Protein AF-A0A7R9GQN7-F1 (afdb_monomer)

Sequence (204 aa):
MLNWMHYNQTVDIWSVGCIMAELLTGRTLFPGTDHIHQLNLIMELLGTPRDEFMQKISSESPLLNAKLCPDIDHLTRILVLCGTPTKETIDKITSEEARNYIQSLPPLRKKEFKEVFKGANPLAIDLLEKMLELDADRRITAEEALAHKYLAQYADPSDEPVSAAYDQSFEDMEMHVEKWKELVYTEVVNFAPQQLPQVTEALS

Organism: Timema cristinae (NCBI:txid61476)

Foldseek 3Di:
DAPQAPPDQLVVLLVVLQVLVCVLVVDGQQPAPDDVSSVVSLCQAAWQDDPVSLVSLVPPPPPPPDDDQPPPPPVVVVVVVPDDDDPVVVVVPHGDVVSVVSVPDDTHDHDQLCVVSPPDDPQSSVLSVLSSDPRSVSRDHPVVSLVGPVNVVPRDVVPDDDDDDDDPVVSRDDDDPVVVVVVVVVCVVPDDDDDDPPPPPPDD

InterPro domains:
  IPR000719 Protein kinase domain [PF00069] (5-151)
  IPR000719 Protein kinase domain [PS50011] (1-151)
  IPR008352 Mitogen-activated protein (MAP) kinase HOG-like [PR01773] (113-126)
  IPR008352 Mitogen-activated protein (MAP) kinase HOG-like [PR01773] (129-137)
  IPR008352 Mitogen-activated protein (MAP) kinase HOG-like [PR01773] (150-160)
  IPR011009 Protein kinase-like domain superfamily [SSF56112] (4-169)
  IPR050117 Mitogen-activated protein (MAP) kinase [PTHR24055] (1-61)

Structure (mmCIF, N/CA/C/O backbone):
data_AF-A0A7R9GQN7-F1
#
_entry.id   AF-A0A7R9GQN7-F1
#
loop_
_atom_site.group_PDB
_atom_site.id
_atom_site.type_symbol
_atom_site.label_atom_id
_atom_site.label_alt_id
_atom_site.label_comp_id
_atom_site.label_asym_id
_atom_site.label_entity_id
_atom_site.label_seq_id
_atom_site.pdbx_PDB_ins_code
_atom_site.Cartn_x
_atom_site.Cartn_y
_atom_site.Cartn_z
_atom_site.occupancy
_atom_site.B_iso_or_equiv
_atom_site.auth_seq_id
_atom_site.auth_comp_id
_atom_site.auth_asym_id
_atom_site.auth_atom_id
_atom_site.pdbx_PDB_model_num
ATOM 1 N N . MET A 1 1 ? 13.017 4.946 4.930 1.00 36.84 1 MET A N 1
ATOM 2 C CA . MET A 1 1 ? 11.938 4.064 4.440 1.00 36.84 1 MET A CA 1
ATOM 3 C C . MET A 1 1 ? 12.336 2.649 4.822 1.00 36.84 1 MET A C 1
ATOM 5 O O . MET A 1 1 ? 13.506 2.310 4.724 1.00 36.84 1 MET A O 1
ATOM 9 N N . LEU A 1 2 ? 11.429 1.942 5.475 1.00 40.53 2 LEU A N 1
ATOM 10 C CA . LEU A 1 2 ? 11.709 0.851 6.400 1.00 40.53 2 LEU A CA 1
ATOM 11 C C . LEU A 1 2 ? 11.924 -0.487 5.655 1.00 40.53 2 LEU A C 1
ATOM 13 O O . LEU A 1 2 ? 10.963 -1.122 5.247 1.00 40.53 2 LEU A O 1
ATOM 17 N N . ASN A 1 3 ? 13.186 -0.904 5.513 1.00 41.72 3 ASN A N 1
ATOM 18 C CA . ASN A 1 3 ? 13.674 -2.023 4.681 1.00 41.72 3 ASN A CA 1
ATOM 19 C C . ASN A 1 3 ? 13.426 -3.441 5.257 1.00 41.72 3 ASN A C 1
ATOM 21 O O . ASN A 1 3 ? 14.152 -4.373 4.940 1.00 41.72 3 ASN A O 1
ATOM 25 N N . TRP A 1 4 ? 12.455 -3.594 6.164 1.00 52.00 4 TRP A N 1
ATOM 26 C CA . TRP A 1 4 ? 12.181 -4.844 6.901 1.00 52.00 4 TRP A CA 1
ATOM 27 C C . TRP A 1 4 ? 10.869 -5.526 6.490 1.00 52.00 4 TRP A C 1
ATOM 29 O O . TRP A 1 4 ? 10.577 -6.633 6.932 1.00 52.00 4 TRP A O 1
ATOM 39 N N . MET A 1 5 ? 10.074 -4.868 5.648 1.00 47.09 5 MET A N 1
ATOM 40 C CA . MET A 1 5 ? 9.052 -5.529 4.847 1.00 47.09 5 MET A CA 1
ATOM 41 C C . MET A 1 5 ? 9.739 -5.942 3.554 1.00 47.09 5 MET A C 1
ATOM 43 O O . MET A 1 5 ? 10.320 -5.077 2.902 1.00 47.09 5 MET A O 1
ATOM 47 N N . HIS A 1 6 ? 9.691 -7.222 3.182 1.00 47.25 6 HIS A N 1
ATOM 48 C CA . HIS A 1 6 ? 10.106 -7.650 1.845 1.00 47.25 6 HIS A CA 1
ATOM 49 C C . HIS A 1 6 ? 9.554 -6.680 0.804 1.00 47.25 6 HIS A C 1
ATOM 51 O O . HIS A 1 6 ? 8.338 -6.490 0.723 1.00 47.25 6 HIS A O 1
ATOM 57 N N . TYR A 1 7 ? 10.449 -6.036 0.053 1.00 53.84 7 TYR A N 1
ATOM 58 C CA . TYR A 1 7 ? 10.091 -5.140 -1.040 1.00 53.84 7 TYR A CA 1
ATOM 59 C C . TYR A 1 7 ? 9.483 -5.978 -2.166 1.00 53.84 7 TYR A C 1
ATOM 61 O O . TYR A 1 7 ? 10.159 -6.444 -3.075 1.00 53.84 7 TYR A O 1
ATOM 69 N N . ASN A 1 8 ? 8.186 -6.229 -2.049 1.00 65.25 8 ASN A N 1
ATOM 70 C CA . ASN A 1 8 ? 7.353 -6.876 -3.046 1.00 65.25 8 ASN A CA 1
ATOM 71 C C . ASN A 1 8 ? 6.120 -5.993 -3.296 1.00 65.25 8 ASN A C 1
ATOM 73 O O . ASN A 1 8 ? 5.897 -5.004 -2.601 1.00 65.25 8 ASN A O 1
ATOM 77 N N . GLN A 1 9 ? 5.263 -6.393 -4.228 1.00 76.06 9 GLN A N 1
ATOM 78 C CA . GLN A 1 9 ? 3.999 -5.716 -4.556 1.00 76.06 9 GLN A CA 1
ATOM 79 C C . GLN A 1 9 ? 3.067 -5.412 -3.357 1.00 76.06 9 GLN A C 1
ATOM 81 O O . GLN A 1 9 ? 2.148 -4.604 -3.462 1.00 76.06 9 GLN A O 1
ATOM 86 N N . THR A 1 10 ? 3.276 -6.022 -2.182 1.00 80.31 10 THR A N 1
ATOM 87 C CA . THR A 1 10 ? 2.467 -5.728 -0.988 1.00 80.31 10 THR A CA 1
ATOM 88 C C . THR A 1 10 ? 2.784 -4.357 -0.381 1.00 80.31 10 THR A C 1
ATOM 90 O O . THR A 1 10 ? 1.944 -3.826 0.352 1.00 80.31 10 THR A O 1
ATOM 93 N N . VAL A 1 11 ? 3.956 -3.762 -0.654 1.00 81.19 11 VAL A N 1
ATOM 94 C CA . VAL A 1 11 ? 4.284 -2.395 -0.195 1.00 81.19 11 VAL A CA 1
ATOM 95 C C . VAL A 1 11 ? 3.402 -1.351 -0.885 1.00 81.19 11 VAL A C 1
ATOM 97 O O . VAL A 1 11 ? 3.015 -0.350 -0.273 1.00 81.19 11 VAL A O 1
ATOM 100 N N . ASP A 1 12 ? 3.000 -1.625 -2.126 1.00 88.62 12 A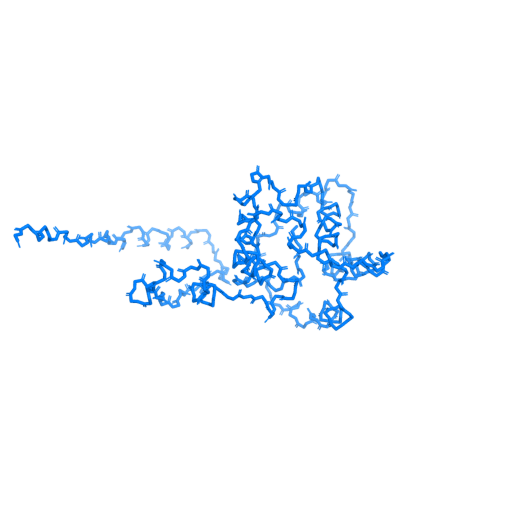SP A N 1
ATOM 101 C CA . ASP A 1 12 ? 2.076 -0.778 -2.874 1.00 88.62 12 ASP A CA 1
ATOM 102 C C . ASP A 1 12 ? 0.682 -0.832 -2.252 1.00 88.62 12 ASP A C 1
ATOM 104 O O . ASP A 1 12 ? 0.048 0.204 -2.069 1.00 88.62 12 ASP A O 1
ATOM 108 N N . ILE A 1 13 ? 0.235 -2.010 -1.799 1.00 91.12 13 ILE A N 1
ATOM 109 C CA . ILE A 1 13 ? -1.051 -2.151 -1.101 1.00 91.12 13 ILE A CA 1
ATOM 110 C C . ILE A 1 13 ? -1.081 -1.358 0.209 1.00 91.12 13 ILE A C 1
ATOM 112 O O . ILE A 1 13 ? -2.088 -0.721 0.521 1.00 91.12 13 ILE A O 1
ATOM 116 N N . TRP A 1 14 ? 0.021 -1.334 0.962 1.00 88.44 14 TRP A N 1
ATOM 117 C CA . TRP A 1 14 ? 0.121 -0.478 2.146 1.00 88.44 14 TRP A CA 1
ATOM 118 C C . TRP A 1 14 ? -0.037 1.007 1.783 1.00 88.44 14 TRP A C 1
ATOM 120 O O . TRP A 1 14 ? -0.746 1.760 2.460 1.00 88.44 14 TRP A O 1
ATOM 130 N N . SER A 1 15 ? 0.595 1.422 0.684 1.00 89.69 15 SER A N 1
ATOM 131 C CA . SER A 1 15 ? 0.511 2.788 0.162 1.00 89.69 15 SER A CA 1
ATOM 132 C C . SER A 1 15 ? -0.917 3.136 -0.276 1.00 89.69 15 SER A C 1
ATOM 134 O O . SER A 1 15 ? -1.431 4.191 0.099 1.00 89.69 15 SER A O 1
ATOM 136 N N . VAL A 1 16 ? -1.606 2.220 -0.967 1.00 95.12 16 VAL A N 1
ATOM 137 C CA . VAL A 1 16 ? -3.032 2.340 -1.318 1.00 95.12 16 VAL A CA 1
ATOM 138 C C . VAL A 1 16 ? -3.900 2.459 -0.065 1.00 95.12 16 VAL A C 1
ATOM 140 O O . VAL A 1 16 ? -4.787 3.309 -0.024 1.00 95.12 16 VAL A O 1
ATOM 143 N N . GLY A 1 17 ? -3.617 1.687 0.986 1.00 94.44 17 GLY A N 1
ATOM 144 C CA . GLY A 1 17 ? -4.295 1.811 2.278 1.00 94.44 17 GLY A CA 1
ATOM 145 C C . GLY A 1 17 ? -4.147 3.210 2.885 1.00 94.44 17 GLY A C 1
ATOM 146 O O . GLY A 1 17 ? -5.129 3.811 3.320 1.00 94.44 17 GLY A O 1
ATOM 147 N N . CYS A 1 18 ? -2.942 3.783 2.856 1.00 92.06 18 CYS A N 1
ATOM 148 C CA . CYS A 1 18 ? -2.707 5.147 3.339 1.00 92.06 18 CYS A CA 1
ATOM 149 C C . CYS A 1 18 ? -3.491 6.192 2.527 1.00 92.06 18 CYS A C 1
ATOM 151 O O . CYS A 1 18 ? -4.111 7.080 3.114 1.00 92.06 18 CYS A O 1
ATOM 153 N N . ILE A 1 19 ? -3.514 6.055 1.197 1.00 94.81 19 ILE A N 1
ATOM 154 C CA . ILE A 1 19 ? -4.285 6.928 0.300 1.00 94.81 19 ILE A CA 1
ATOM 155 C C . ILE A 1 19 ? -5.783 6.792 0.586 1.00 94.81 19 ILE A C 1
ATOM 157 O O . ILE A 1 19 ? -6.474 7.793 0.745 1.00 94.81 19 ILE A O 1
ATOM 161 N N . MET A 1 20 ? -6.296 5.568 0.712 1.00 94.81 20 MET A N 1
ATOM 162 C CA . MET A 1 20 ? -7.705 5.314 1.005 1.00 94.81 20 MET A CA 1
ATOM 163 C C . MET A 1 20 ? -8.123 5.922 2.351 1.00 94.81 20 MET A C 1
ATOM 165 O O . MET A 1 20 ? -9.189 6.529 2.446 1.00 94.81 20 MET A O 1
ATOM 169 N N . ALA A 1 21 ? -7.284 5.816 3.383 1.00 92.88 21 ALA A N 1
ATOM 170 C CA . ALA A 1 21 ? -7.530 6.464 4.669 1.00 92.88 21 ALA A CA 1
ATOM 171 C C . ALA A 1 21 ? -7.566 7.997 4.561 1.00 92.88 21 ALA A C 1
ATOM 173 O O . ALA A 1 21 ? -8.409 8.644 5.192 1.00 92.88 21 ALA A O 1
ATOM 174 N N . GLU A 1 22 ? -6.686 8.579 3.745 1.00 94.19 22 GLU A N 1
ATOM 175 C CA . GLU A 1 22 ? -6.686 10.015 3.469 1.00 94.19 22 GLU A CA 1
ATOM 176 C C . GLU A 1 22 ? -7.937 10.442 2.693 1.00 94.19 22 GLU A C 1
ATOM 178 O O . GLU A 1 22 ? -8.553 11.442 3.049 1.00 94.19 22 GLU A O 1
ATOM 183 N N . LEU A 1 23 ? -8.401 9.648 1.725 1.00 93.25 23 LEU A N 1
ATOM 184 C CA . LEU A 1 23 ? -9.661 9.899 1.017 1.00 93.25 23 LEU A CA 1
ATOM 185 C C . LEU A 1 23 ? -10.881 9.842 1.950 1.00 93.25 23 LEU A C 1
ATOM 187 O O . LEU A 1 23 ? -11.814 10.627 1.790 1.00 93.25 23 LEU A O 1
ATOM 191 N N . LEU A 1 24 ? -10.881 8.943 2.940 1.00 90.62 24 LEU A N 1
ATOM 192 C CA . LEU A 1 24 ? -11.976 8.812 3.908 1.00 90.62 24 LEU A CA 1
ATOM 193 C C . LEU A 1 24 ? -12.015 9.950 4.938 1.00 90.62 24 LEU A C 1
ATOM 195 O O . LEU A 1 24 ? -13.087 10.271 5.449 1.00 90.62 24 LEU A O 1
ATOM 199 N N . THR A 1 25 ? -10.867 10.541 5.275 1.00 90.19 25 THR A N 1
ATOM 200 C CA . THR A 1 25 ? -10.746 11.511 6.383 1.00 90.19 25 THR A CA 1
ATOM 201 C C . THR A 1 25 ? -10.385 12.930 5.942 1.00 90.19 25 THR A C 1
ATOM 203 O O . THR A 1 25 ? -10.503 13.869 6.733 1.00 90.19 25 THR A O 1
ATOM 206 N N . GLY A 1 26 ? -9.938 13.101 4.697 1.00 91.81 26 GLY A N 1
ATOM 207 C CA . GLY A 1 26 ? -9.381 14.341 4.157 1.00 91.81 26 GLY A CA 1
ATOM 208 C C . GLY A 1 26 ? -8.043 14.746 4.783 1.00 91.81 26 GLY A C 1
ATOM 209 O O . GLY A 1 26 ? -7.667 15.915 4.700 1.00 91.81 26 GLY A O 1
ATOM 210 N N . ARG A 1 27 ? -7.361 13.834 5.488 1.00 89.44 27 ARG A N 1
ATOM 211 C CA . ARG A 1 27 ? -6.105 14.100 6.201 1.00 89.44 27 ARG A CA 1
ATOM 212 C C . ARG A 1 27 ? -5.153 12.922 6.065 1.00 89.44 27 ARG A C 1
ATOM 214 O O . ARG A 1 27 ? -5.575 11.772 6.121 1.00 89.44 27 ARG A O 1
ATOM 221 N N . THR A 1 28 ? -3.862 13.216 5.974 1.00 91.31 28 THR A N 1
ATOM 222 C CA . THR A 1 28 ? -2.821 12.188 5.943 1.00 91.31 28 THR A CA 1
ATOM 223 C C . THR A 1 28 ? -2.881 11.306 7.188 1.00 91.31 28 THR A C 1
ATOM 225 O O . THR A 1 28 ? -2.912 11.810 8.312 1.00 91.31 28 THR A O 1
ATOM 228 N N . LEU A 1 29 ? -2.879 9.986 6.980 1.00 88.12 29 LEU A N 1
ATOM 229 C CA . LEU A 1 29 ? -3.031 8.999 8.052 1.00 88.12 29 LEU A CA 1
ATOM 230 C C . LEU A 1 29 ? -1.831 8.970 9.011 1.00 88.12 29 LEU A C 1
ATOM 232 O O . LEU A 1 29 ? -2.010 8.898 10.225 1.00 88.12 29 LEU A O 1
ATOM 236 N N . PHE A 1 30 ? -0.612 9.048 8.469 1.00 88.81 30 PHE A N 1
ATOM 237 C CA . PHE A 1 30 ? 0.635 8.994 9.237 1.00 88.81 30 PHE A CA 1
ATOM 238 C C . PHE A 1 30 ? 1.541 10.196 8.913 1.00 88.81 30 PHE A C 1
ATOM 240 O O . PHE A 1 30 ? 2.510 10.051 8.165 1.00 88.81 30 PHE A O 1
ATOM 247 N N . PRO A 1 31 ? 1.254 11.397 9.449 1.00 88.94 31 PRO A N 1
ATOM 248 C CA . PRO A 1 31 ? 2.046 12.603 9.201 1.00 88.94 31 PRO A CA 1
ATOM 249 C C . PRO A 1 31 ? 3.337 12.616 10.043 1.00 88.94 31 PRO A C 1
ATOM 251 O O . PRO A 1 31 ? 3.513 13.437 10.943 1.00 88.94 31 PRO A O 1
ATOM 254 N N . GLY A 1 32 ? 4.238 11.667 9.781 1.00 79.25 32 GLY A N 1
ATOM 255 C CA . GLY A 1 32 ? 5.520 11.561 10.475 1.00 79.25 32 GLY A CA 1
ATOM 256 C C . GLY A 1 32 ? 6.477 12.697 10.103 1.00 79.25 32 GLY A C 1
ATOM 257 O O . GLY A 1 32 ? 6.631 13.036 8.934 1.00 79.25 32 GLY A O 1
ATOM 258 N N . THR A 1 33 ? 7.150 13.266 11.102 1.00 74.94 33 THR A N 1
ATOM 259 C CA . THR A 1 33 ? 8.197 14.297 10.921 1.00 74.94 33 THR A CA 1
ATOM 260 C C . THR A 1 33 ? 9.573 13.699 10.638 1.00 74.94 33 THR A C 1
ATOM 262 O O . THR A 1 33 ? 10.440 14.362 10.078 1.00 74.94 33 THR A O 1
ATOM 265 N N . ASP A 1 34 ? 9.763 12.446 11.041 1.00 74.12 34 ASP A N 1
ATOM 266 C CA . ASP A 1 34 ? 10.962 11.634 10.878 1.00 74.12 34 ASP A CA 1
ATOM 267 C C . ASP A 1 34 ? 10.567 10.146 10.943 1.00 74.12 34 ASP A C 1
ATOM 269 O O . ASP A 1 34 ? 9.410 9.805 11.205 1.00 74.12 34 ASP A O 1
ATOM 273 N N . HIS A 1 35 ? 11.518 9.242 10.700 1.00 65.69 35 HIS A N 1
ATOM 274 C CA . HIS A 1 35 ? 11.238 7.805 10.624 1.00 65.69 35 HIS A CA 1
ATOM 275 C C . HIS A 1 35 ? 10.809 7.173 11.954 1.00 65.69 35 HIS A C 1
ATOM 277 O O . HIS A 1 35 ? 10.026 6.225 11.940 1.00 65.69 35 HIS A O 1
ATOM 283 N N . ILE A 1 36 ? 11.285 7.689 13.090 1.00 72.56 36 ILE A N 1
ATOM 284 C CA . ILE A 1 36 ? 10.919 7.173 14.413 1.00 72.56 36 ILE A CA 1
ATOM 285 C C . ILE A 1 36 ? 9.513 7.644 14.773 1.00 72.56 36 ILE A C 1
ATOM 287 O O . ILE A 1 36 ? 8.680 6.846 15.195 1.00 72.56 36 ILE A O 1
ATOM 291 N N . HIS A 1 37 ? 9.207 8.920 14.537 1.00 76.44 37 HIS A N 1
ATOM 292 C CA . HIS A 1 37 ? 7.860 9.447 14.709 1.00 76.44 37 HIS A CA 1
ATOM 293 C C . HIS A 1 37 ? 6.862 8.737 13.784 1.00 76.44 37 HIS A C 1
ATOM 295 O O . HIS A 1 37 ? 5.793 8.337 14.237 1.00 76.44 37 HIS A O 1
ATOM 301 N N . GLN A 1 38 ? 7.225 8.492 12.523 1.00 75.62 38 GLN A N 1
ATOM 302 C CA . GLN A 1 38 ? 6.392 7.727 11.594 1.00 75.62 38 GLN A CA 1
ATOM 303 C C . GLN A 1 38 ? 6.119 6.304 12.106 1.00 75.62 38 GLN A C 1
ATOM 305 O O . GLN A 1 38 ? 4.972 5.861 12.080 1.00 75.62 38 GLN A O 1
ATOM 310 N N . LEU A 1 39 ? 7.142 5.608 12.617 1.00 71.38 39 LEU A N 1
ATOM 311 C CA . LEU A 1 39 ? 6.980 4.286 13.224 1.00 71.38 39 LEU A CA 1
ATOM 312 C C . LEU A 1 39 ? 6.050 4.339 14.443 1.00 71.38 39 LEU A C 1
ATOM 314 O O . LEU A 1 39 ? 5.157 3.506 14.562 1.00 71.38 39 LEU A O 1
ATOM 318 N N . ASN A 1 40 ? 6.203 5.341 15.309 1.00 75.81 40 ASN A N 1
ATOM 319 C CA . ASN A 1 40 ? 5.341 5.514 16.477 1.00 75.81 40 ASN A CA 1
ATOM 320 C C . ASN A 1 40 ? 3.876 5.734 16.090 1.00 75.81 40 ASN A C 1
ATOM 322 O O . ASN A 1 40 ? 3.008 5.109 16.689 1.00 75.81 40 ASN A O 1
ATOM 326 N N . LEU A 1 41 ? 3.595 6.543 15.063 1.00 80.62 41 LEU A N 1
ATOM 327 C CA . LEU A 1 41 ? 2.232 6.756 14.559 1.00 80.62 41 LEU A CA 1
ATOM 328 C C . LEU A 1 41 ? 1.605 5.457 14.033 1.00 80.62 41 LEU A C 1
ATOM 330 O O . LEU A 1 41 ? 0.438 5.170 14.305 1.00 80.62 41 LEU A O 1
ATOM 334 N N . ILE A 1 42 ? 2.388 4.652 13.310 1.00 83.06 42 ILE A N 1
ATOM 335 C CA . ILE A 1 42 ? 1.949 3.345 12.810 1.00 83.06 42 ILE A CA 1
ATOM 336 C C . ILE A 1 42 ? 1.634 2.407 13.982 1.00 83.06 42 ILE A C 1
ATOM 338 O O . ILE A 1 42 ? 0.555 1.815 14.021 1.00 83.06 42 ILE A O 1
ATOM 342 N N . MET A 1 43 ? 2.534 2.312 14.964 1.00 79.12 43 MET A N 1
ATOM 343 C CA . MET A 1 43 ? 2.363 1.468 16.153 1.00 79.12 43 MET A CA 1
ATOM 344 C C . MET A 1 43 ? 1.210 1.938 17.049 1.00 79.12 43 MET A C 1
ATOM 346 O O . MET A 1 43 ? 0.534 1.122 17.670 1.00 79.12 43 MET A O 1
ATOM 350 N N . GLU A 1 44 ? 0.937 3.240 17.104 1.00 81.75 44 GLU A N 1
ATOM 351 C CA . GLU A 1 44 ? -0.191 3.792 17.855 1.00 81.75 44 GLU A CA 1
ATOM 352 C C . GLU A 1 44 ? -1.541 3.396 17.237 1.00 81.75 44 GLU A C 1
ATOM 354 O O . GLU A 1 44 ? -2.527 3.214 17.955 1.00 81.75 44 GLU A O 1
ATOM 359 N N . LEU A 1 45 ? -1.602 3.260 15.909 1.00 81.06 45 LEU A N 1
ATOM 360 C CA . LEU A 1 45 ? -2.810 2.831 15.208 1.00 81.06 45 LEU A CA 1
ATOM 361 C C . LEU A 1 45 ? -2.958 1.302 15.208 1.00 81.06 45 LEU A C 1
ATOM 363 O O . LEU A 1 45 ? -4.021 0.782 15.554 1.00 81.06 45 LEU A O 1
ATOM 367 N N . LEU A 1 46 ? -1.903 0.583 14.825 1.00 83.00 46 LEU A N 1
ATOM 368 C CA . LEU A 1 46 ? -1.940 -0.861 14.570 1.00 83.00 46 LEU A CA 1
ATOM 369 C C . LEU A 1 46 ? -1.568 -1.717 15.783 1.00 83.00 46 LEU A C 1
ATOM 371 O O . LEU A 1 46 ? -1.866 -2.910 15.800 1.00 83.00 46 LEU A O 1
ATOM 375 N N . GLY A 1 47 ? -1.007 -1.108 16.824 1.00 76.94 47 GLY A N 1
ATOM 376 C CA . GLY A 1 47 ? -0.471 -1.803 17.987 1.00 76.94 47 GLY A CA 1
ATOM 377 C C . GLY A 1 47 ? 0.940 -2.339 17.753 1.00 76.94 47 GLY A C 1
ATOM 378 O O . GLY A 1 47 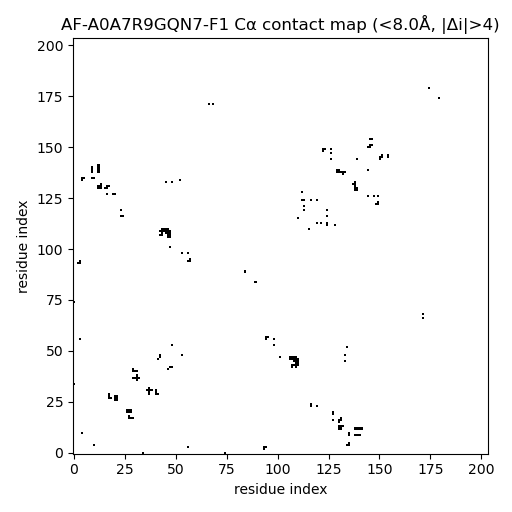? 1.475 -2.297 16.645 1.00 76.94 47 GLY A O 1
ATOM 379 N N . THR A 1 48 ? 1.547 -2.860 18.819 1.00 71.06 48 THR A N 1
ATOM 380 C CA . THR A 1 48 ? 2.861 -3.502 18.723 1.00 71.06 48 THR A CA 1
ATOM 381 C C . THR A 1 48 ? 2.759 -4.824 17.955 1.00 71.06 48 THR A C 1
ATOM 383 O O . THR A 1 48 ? 1.834 -5.604 18.218 1.00 71.06 48 THR A O 1
ATOM 386 N N . PRO A 1 49 ? 3.699 -5.118 17.040 1.00 69.44 49 PRO A N 1
ATOM 387 C CA . PRO A 1 49 ? 3.751 -6.385 16.324 1.00 69.44 49 PRO A CA 1
ATOM 388 C C . PRO A 1 49 ? 3.827 -7.586 17.272 1.00 69.44 49 PRO A C 1
ATOM 390 O O . PRO A 1 49 ? 4.400 -7.506 18.357 1.00 69.44 49 PRO A O 1
ATOM 393 N N . ARG A 1 50 ? 3.264 -8.722 16.845 1.00 68.56 50 ARG A N 1
ATOM 394 C CA . ARG A 1 50 ? 3.317 -9.979 17.610 1.00 68.56 50 ARG A CA 1
ATOM 395 C C . ARG A 1 50 ? 4.727 -10.567 17.605 1.00 68.56 50 ARG A C 1
ATOM 397 O O . ARG A 1 50 ? 5.455 -10.413 16.627 1.00 68.56 50 ARG A O 1
ATOM 404 N N . ASP A 1 51 ? 5.056 -11.334 18.641 1.00 66.94 51 ASP A N 1
ATOM 405 C CA . ASP A 1 51 ? 6.366 -11.986 18.788 1.00 66.94 51 ASP A CA 1
ATOM 406 C C . ASP A 1 51 ? 6.747 -12.869 17.588 1.00 66.94 51 ASP A C 1
ATOM 408 O O . ASP A 1 51 ? 7.907 -12.890 17.188 1.00 66.94 51 ASP A O 1
ATOM 412 N N . GLU A 1 52 ? 5.778 -13.553 16.969 1.00 67.94 52 GLU A N 1
ATOM 413 C CA . GLU A 1 52 ? 5.991 -14.361 15.756 1.00 67.94 52 GLU A CA 1
ATOM 414 C C . GLU A 1 52 ? 6.511 -13.518 14.584 1.00 67.94 52 GLU A C 1
ATOM 416 O O . GLU A 1 52 ? 7.454 -13.901 13.895 1.00 67.94 52 GLU A O 1
ATOM 421 N N . PHE A 1 53 ? 5.936 -12.331 14.387 1.00 65.31 53 PHE A N 1
ATOM 422 C CA . PHE A 1 53 ? 6.376 -11.402 13.353 1.00 65.31 53 PHE A CA 1
ATOM 423 C C . PHE A 1 53 ? 7.728 -10.777 13.719 1.00 65.31 53 PHE A C 1
ATOM 425 O O . PHE A 1 53 ? 8.604 -10.679 12.869 1.00 65.31 53 PHE A O 1
ATOM 432 N N . MET A 1 54 ? 7.964 -10.476 15.000 1.00 63.81 54 MET A N 1
ATOM 433 C CA . MET A 1 54 ? 9.267 -9.999 15.489 1.00 63.81 54 MET A CA 1
ATOM 434 C C . MET A 1 54 ? 10.405 -11.010 15.264 1.00 63.81 54 MET A C 1
ATOM 436 O O . MET A 1 54 ? 11.561 -10.617 15.089 1.00 63.81 54 MET A O 1
ATOM 440 N N . GLN A 1 55 ? 10.099 -12.311 15.254 1.00 63.75 55 GLN A N 1
ATOM 441 C CA . GLN A 1 55 ? 11.067 -13.357 14.919 1.00 63.75 55 GLN A CA 1
ATOM 442 C C . GLN A 1 55 ? 11.395 -13.385 13.423 1.00 63.75 55 GLN A C 1
ATOM 444 O O . GLN A 1 55 ? 12.575 -13.518 13.099 1.00 63.75 55 GLN A O 1
ATOM 449 N N . LYS A 1 56 ? 10.414 -13.166 12.529 1.00 60.28 56 LYS A N 1
ATOM 450 C CA . LYS A 1 56 ? 10.656 -13.064 11.074 1.00 60.28 56 LYS A CA 1
ATOM 451 C C . LYS A 1 56 ? 11.665 -11.962 10.737 1.00 60.28 56 LYS A C 1
ATOM 453 O O . LYS A 1 56 ? 12.632 -12.221 10.028 1.00 60.28 56 LYS A O 1
ATOM 458 N N . ILE A 1 57 ? 11.525 -10.795 11.378 1.00 56.44 57 ILE A N 1
ATOM 459 C CA . ILE A 1 57 ? 12.459 -9.654 11.258 1.00 56.44 57 ILE A CA 1
ATOM 460 C C . ILE A 1 57 ? 13.906 -10.067 11.584 1.00 56.44 57 ILE A C 1
ATOM 462 O O . ILE A 1 57 ? 14.858 -9.478 11.080 1.00 56.44 57 ILE A O 1
ATOM 466 N N . SER A 1 58 ? 14.088 -11.079 12.437 1.00 48.38 58 SER A N 1
ATOM 467 C CA . SER A 1 58 ? 15.398 -11.537 12.913 1.00 48.38 58 SER A CA 1
ATOM 468 C C . SER A 1 58 ? 15.979 -12.698 12.103 1.00 48.38 58 SER A C 1
ATOM 470 O O . SER A 1 58 ? 17.193 -12.883 12.100 1.00 48.38 58 SER A O 1
ATOM 472 N N . SER A 1 59 ? 15.133 -13.516 11.471 1.00 43.00 59 SER A N 1
ATOM 473 C CA . SER A 1 59 ? 15.552 -14.730 10.759 1.00 43.00 59 SER A CA 1
ATOM 474 C C . SER A 1 59 ? 15.833 -14.512 9.274 1.00 43.00 59 SER A C 1
ATOM 476 O O . SER A 1 59 ? 16.526 -15.321 8.661 1.00 43.00 59 SER A O 1
ATOM 478 N N . GLU A 1 60 ? 15.324 -13.434 8.683 1.00 45.84 60 GLU A N 1
ATOM 479 C CA . GLU A 1 60 ? 15.468 -13.160 7.251 1.00 45.84 60 GLU A CA 1
ATOM 480 C C . GLU A 1 60 ? 16.737 -12.372 6.908 1.00 45.84 60 GLU A C 1
ATOM 482 O O . GLU A 1 60 ? 16.701 -11.352 6.232 1.00 45.84 60 GLU A O 1
ATOM 487 N N . SER A 1 61 ? 17.887 -12.917 7.311 1.00 42.28 61 SER A N 1
ATOM 488 C CA . SER A 1 61 ? 19.155 -12.659 6.619 1.00 42.28 61 SER A CA 1
ATOM 489 C C . SER A 1 61 ? 19.815 -13.967 6.168 1.00 42.28 61 SER A C 1
ATOM 491 O O . SER A 1 61 ? 20.726 -14.461 6.833 1.00 42.28 61 SER A O 1
ATOM 493 N N . PRO A 1 62 ? 19.406 -14.526 5.011 1.00 34.12 62 PRO A N 1
ATOM 494 C CA . PRO A 1 62 ? 20.289 -15.370 4.205 1.00 34.12 62 PRO A CA 1
ATOM 495 C C . PRO A 1 62 ? 20.639 -14.771 2.830 1.00 34.12 62 PRO A C 1
ATOM 497 O O . PRO A 1 62 ? 21.389 -15.401 2.091 1.00 34.12 62 PRO A O 1
ATOM 500 N N . LEU A 1 63 ? 20.129 -13.585 2.465 1.00 40.09 63 LEU A N 1
ATOM 501 C CA . LEU A 1 63 ? 20.338 -12.992 1.129 1.00 40.09 63 LEU A CA 1
ATOM 502 C C . LEU A 1 63 ? 21.305 -11.797 1.091 1.00 40.09 63 LEU A C 1
ATOM 504 O O . LEU A 1 63 ? 21.444 -11.157 0.054 1.00 40.09 63 LEU A O 1
ATOM 508 N N . LEU A 1 64 ? 22.068 -11.541 2.159 1.00 38.84 64 LEU A N 1
ATOM 509 C CA . LEU A 1 64 ? 23.145 -10.537 2.156 1.00 38.84 64 LEU A CA 1
ATOM 510 C C . LEU A 1 64 ? 24.420 -11.037 1.433 1.00 38.84 64 LEU A C 1
ATOM 512 O O . LEU A 1 64 ? 25.531 -10.860 1.918 1.00 38.84 64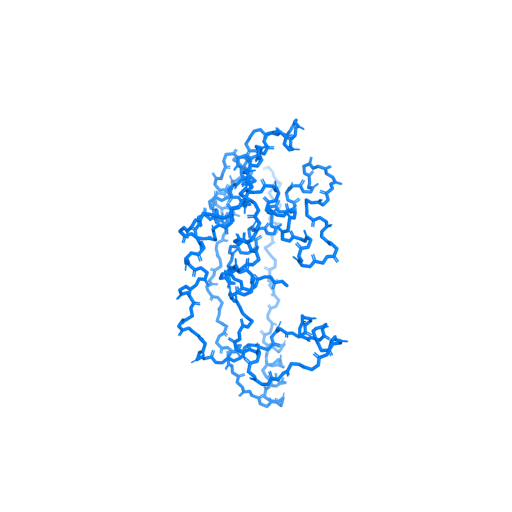 LEU A O 1
ATOM 516 N N . ASN A 1 65 ? 24.261 -11.732 0.303 1.00 37.06 65 ASN A N 1
ATOM 517 C CA . ASN A 1 65 ? 25.357 -12.186 -0.558 1.00 37.06 65 ASN A CA 1
ATOM 518 C C . ASN A 1 65 ? 24.905 -12.343 -2.022 1.00 37.06 65 ASN A C 1
ATOM 520 O O . ASN A 1 65 ? 25.210 -13.334 -2.676 1.00 37.06 65 ASN A O 1
ATOM 524 N N . ALA A 1 66 ? 24.182 -11.365 -2.564 1.00 35.28 66 ALA A N 1
ATOM 525 C CA . ALA A 1 66 ? 24.139 -11.155 -4.008 1.00 35.28 66 ALA A CA 1
ATOM 526 C C . ALA A 1 66 ? 23.709 -9.719 -4.323 1.00 35.28 66 ALA A C 1
ATOM 528 O O . ALA A 1 66 ? 22.562 -9.361 -4.108 1.00 35.28 66 ALA A O 1
ATOM 529 N N . LYS A 1 67 ? 24.671 -8.954 -4.852 1.00 35.12 67 LYS A N 1
ATOM 530 C CA . LYS A 1 67 ? 24.531 -7.736 -5.664 1.00 35.12 67 LYS A CA 1
ATOM 531 C C . LYS A 1 67 ? 23.728 -6.567 -5.077 1.00 35.12 67 LYS A C 1
ATOM 533 O O . LYS A 1 67 ? 22.517 -6.587 -4.920 1.00 35.12 67 LYS A O 1
ATOM 538 N N . LEU A 1 68 ? 24.474 -5.492 -4.829 1.00 39.28 68 LEU A N 1
ATOM 539 C CA . LEU A 1 68 ? 23.969 -4.162 -4.527 1.00 39.28 68 LEU A CA 1
ATOM 540 C C . LEU A 1 68 ? 23.037 -3.678 -5.652 1.00 39.28 68 LEU A C 1
ATOM 542 O O . LEU A 1 68 ? 23.501 -3.450 -6.767 1.00 39.28 68 LEU A O 1
ATOM 546 N N . CYS A 1 69 ? 21.760 -3.459 -5.340 1.00 37.19 69 CYS A N 1
ATOM 547 C CA . CYS A 1 69 ? 20.866 -2.658 -6.175 1.00 37.19 69 CYS A CA 1
ATOM 548 C C . CYS A 1 69 ? 21.138 -1.156 -5.906 1.00 37.19 69 CYS A C 1
ATOM 550 O O . CYS A 1 69 ? 21.255 -0.783 -4.732 1.00 37.19 69 CYS A O 1
ATOM 552 N N . PRO A 1 70 ? 21.251 -0.273 -6.921 1.00 41.50 70 PRO A N 1
ATOM 553 C CA . PRO A 1 70 ? 21.757 1.096 -6.738 1.00 41.50 70 PRO A CA 1
ATOM 554 C C . PRO A 1 70 ? 20.770 2.134 -6.169 1.00 41.50 70 PRO A C 1
ATOM 556 O O . PRO A 1 70 ? 21.146 3.297 -6.045 1.00 41.50 70 PRO A O 1
ATOM 559 N N . ASP A 1 71 ? 19.545 1.769 -5.782 1.00 38.16 71 ASP A N 1
ATOM 560 C CA . ASP A 1 71 ? 18.483 2.756 -5.504 1.00 38.16 71 ASP A CA 1
ATOM 561 C C . ASP A 1 71 ? 18.249 3.103 -4.021 1.00 38.16 71 ASP A C 1
ATOM 563 O O . ASP A 1 71 ? 17.193 3.609 -3.636 1.00 38.16 71 ASP A O 1
ATOM 567 N N . ILE A 1 72 ? 19.261 2.942 -3.162 1.00 47.81 72 ILE A N 1
ATOM 568 C CA . ILE A 1 72 ? 19.243 3.511 -1.801 1.00 47.81 72 ILE A CA 1
ATOM 569 C C . ILE A 1 72 ? 20.209 4.699 -1.716 1.00 47.81 72 ILE A C 1
ATOM 571 O O . ILE A 1 72 ? 21.195 4.651 -0.984 1.00 47.81 72 ILE A O 1
ATOM 575 N N . ASP A 1 73 ? 19.926 5.798 -2.428 1.00 48.72 73 ASP A N 1
ATOM 576 C CA . ASP A 1 73 ? 20.770 7.010 -2.354 1.00 48.72 73 ASP A CA 1
ATOM 577 C C . ASP A 1 73 ? 20.087 8.269 -1.779 1.00 48.72 73 ASP A C 1
ATOM 579 O O . ASP A 1 73 ? 20.714 9.315 -1.626 1.00 48.72 73 ASP A O 1
ATOM 583 N N . HIS A 1 74 ? 18.828 8.193 -1.329 1.00 41.47 74 HIS A N 1
ATOM 584 C CA . HIS A 1 74 ? 18.205 9.306 -0.582 1.00 41.47 74 HIS A CA 1
ATOM 585 C C . HIS A 1 74 ? 18.278 9.157 0.944 1.00 41.47 74 HIS A C 1
ATOM 587 O O . HIS A 1 74 ? 18.468 10.150 1.646 1.00 41.47 74 HIS A O 1
ATOM 593 N N . LEU A 1 75 ? 18.213 7.934 1.477 1.00 43.19 75 LEU A N 1
ATOM 594 C CA . LEU A 1 75 ? 18.377 7.689 2.919 1.00 43.19 75 LEU A CA 1
ATOM 595 C C . LEU A 1 75 ? 19.854 7.668 3.327 1.00 43.19 75 LEU A C 1
ATOM 597 O O . LEU A 1 75 ? 20.214 8.199 4.377 1.00 43.19 75 LEU A O 1
ATOM 601 N N . THR A 1 76 ? 20.718 7.151 2.453 1.00 42.16 76 THR A N 1
ATOM 602 C CA . THR A 1 76 ? 22.170 7.090 2.661 1.00 42.16 76 THR A CA 1
ATOM 603 C C . THR A 1 76 ? 22.795 8.490 2.680 1.00 42.16 76 THR A C 1
ATOM 605 O O . THR A 1 76 ? 23.605 8.783 3.557 1.00 42.16 76 THR A O 1
ATOM 608 N N . ARG A 1 77 ? 22.351 9.420 1.815 1.00 38.28 77 ARG A N 1
ATOM 609 C CA . ARG A 1 77 ? 22.840 10.818 1.809 1.00 38.28 77 ARG A CA 1
ATOM 610 C C . ARG A 1 77 ? 22.422 11.629 3.039 1.00 38.28 77 ARG A C 1
ATOM 612 O O . ARG A 1 77 ? 23.166 12.522 3.439 1.00 38.28 77 ARG A O 1
ATOM 619 N N . ILE A 1 78 ? 21.287 11.310 3.670 1.00 43.88 78 ILE A N 1
ATOM 620 C CA . ILE A 1 78 ? 20.856 11.959 4.923 1.00 43.88 78 ILE A CA 1
ATOM 621 C C . ILE A 1 78 ? 21.646 11.413 6.126 1.00 43.88 78 ILE A C 1
ATOM 623 O O . ILE A 1 78 ? 22.027 12.185 7.003 1.00 43.88 78 ILE A O 1
ATOM 627 N N . LEU A 1 79 ? 21.994 10.122 6.135 1.00 37.69 79 LEU A N 1
ATOM 628 C CA . LEU A 1 79 ? 22.848 9.510 7.166 1.00 37.69 79 LEU A CA 1
ATOM 629 C C . LEU A 1 79 ? 24.321 9.959 7.099 1.00 37.69 79 LEU A C 1
ATOM 631 O O . LEU A 1 79 ? 24.996 9.999 8.124 1.00 37.69 79 LEU A O 1
ATOM 635 N N . VAL A 1 80 ? 24.810 10.381 5.929 1.00 38.03 80 VAL A N 1
ATOM 636 C CA . VAL A 1 80 ? 26.164 10.948 5.759 1.00 38.03 80 VAL A CA 1
ATOM 637 C C . VAL A 1 80 ? 2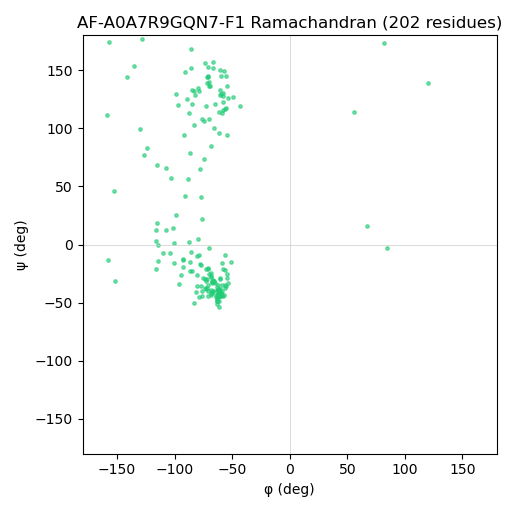6.309 12.346 6.392 1.00 38.03 80 VAL A C 1
ATOM 639 O O . VAL A 1 80 ? 27.418 12.749 6.744 1.00 38.03 80 VAL A O 1
ATOM 642 N N . LEU A 1 81 ? 25.210 13.077 6.615 1.00 37.41 81 LEU A N 1
ATOM 643 C CA . LEU A 1 81 ? 25.230 14.435 7.183 1.00 37.41 81 LEU A CA 1
ATOM 644 C C . LEU A 1 81 ? 25.374 14.489 8.719 1.00 37.41 81 LEU A C 1
ATOM 646 O O . LEU A 1 81 ? 25.629 15.570 9.250 1.00 37.41 81 LEU A O 1
ATOM 650 N N . CYS A 1 82 ? 25.274 13.361 9.439 1.00 37.84 82 CYS A N 1
ATOM 651 C CA . CYS A 1 82 ? 25.275 13.338 10.914 1.00 37.84 82 CYS A CA 1
ATOM 652 C C . CYS A 1 82 ? 26.458 12.609 11.590 1.00 37.84 82 CYS A C 1
ATOM 654 O O . CYS A 1 82 ? 26.441 12.441 12.807 1.00 37.84 82 CYS A O 1
ATOM 656 N N . GLY A 1 83 ? 27.524 12.267 10.861 1.00 33.50 83 GLY A N 1
ATOM 657 C CA . GLY A 1 83 ? 28.780 11.767 11.446 1.00 33.50 83 GLY A CA 1
ATOM 658 C C . GLY A 1 83 ? 29.157 10.362 10.977 1.00 33.50 83 GLY A C 1
ATOM 659 O O . GLY A 1 83 ? 28.310 9.490 10.829 1.00 33.50 83 GLY A O 1
ATOM 660 N N . THR A 1 84 ? 30.449 10.170 10.703 1.00 35.47 84 THR A N 1
ATOM 661 C CA . THR A 1 84 ? 31.034 9.028 9.982 1.00 35.47 84 THR A CA 1
ATOM 662 C C . THR A 1 84 ? 30.740 7.666 10.623 1.00 35.47 84 THR A C 1
ATOM 664 O O . THR A 1 84 ? 31.272 7.395 11.703 1.00 35.47 84 THR A O 1
ATOM 667 N N . PRO A 1 85 ? 30.005 6.767 9.945 1.00 41.78 85 PRO A N 1
ATOM 668 C CA . PRO A 1 85 ? 29.952 5.369 10.335 1.00 41.78 85 PRO A CA 1
ATOM 669 C C . PRO A 1 85 ? 31.219 4.641 9.857 1.00 41.78 85 PRO A C 1
ATOM 671 O O . PRO A 1 85 ? 31.652 4.772 8.711 1.00 41.78 85 PRO A O 1
ATOM 674 N N . THR A 1 86 ? 31.841 3.879 10.754 1.00 50.59 86 THR A N 1
ATOM 675 C CA . THR A 1 86 ? 32.915 2.926 10.447 1.00 50.59 86 THR A CA 1
ATOM 676 C C . THR A 1 86 ? 32.388 1.762 9.602 1.00 50.59 86 THR A C 1
ATOM 678 O O . THR A 1 86 ? 31.202 1.436 9.637 1.00 50.59 86 THR A O 1
ATOM 681 N N . LYS A 1 87 ? 33.289 1.094 8.863 1.00 46.44 87 LYS A N 1
ATOM 682 C CA . LYS A 1 87 ? 32.988 -0.021 7.938 1.00 46.44 87 LYS A CA 1
ATOM 683 C C . LYS A 1 87 ? 32.251 -1.226 8.556 1.00 46.44 87 LYS A C 1
ATOM 685 O O . LYS A 1 87 ? 31.811 -2.079 7.805 1.00 46.44 87 LYS A O 1
ATOM 690 N N . GLU A 1 88 ? 32.092 -1.291 9.875 1.00 44.75 88 GLU A N 1
ATOM 691 C CA . GLU A 1 88 ? 31.360 -2.358 10.582 1.00 44.75 88 GLU A CA 1
ATOM 692 C C . GLU A 1 88 ? 29.875 -2.028 10.835 1.00 44.75 88 GLU A C 1
ATOM 694 O O . GLU A 1 88 ? 29.105 -2.907 11.214 1.00 44.75 88 GLU A O 1
ATOM 699 N N . THR A 1 89 ? 29.452 -0.773 10.647 1.00 40.62 89 THR A N 1
ATOM 700 C CA . THR A 1 89 ? 28.084 -0.324 10.973 1.00 40.62 89 THR A CA 1
ATOM 701 C C . THR A 1 89 ? 27.104 -0.550 9.820 1.00 40.62 89 THR A C 1
ATOM 703 O O . THR A 1 89 ? 25.908 -0.686 10.043 1.00 40.62 89 THR A O 1
ATOM 706 N N . ILE A 1 90 ? 27.599 -0.651 8.586 1.00 44.81 90 ILE A N 1
ATOM 707 C CA . ILE A 1 90 ? 26.761 -0.796 7.386 1.00 44.81 90 ILE A CA 1
ATOM 708 C C . ILE A 1 90 ? 26.120 -2.195 7.314 1.00 44.81 90 ILE A C 1
ATOM 710 O O . ILE A 1 90 ? 24.980 -2.310 6.878 1.00 44.81 90 ILE A O 1
ATOM 714 N N . ASP A 1 91 ? 26.775 -3.221 7.868 1.00 41.91 91 ASP A N 1
ATOM 715 C CA . ASP A 1 91 ? 26.251 -4.598 7.921 1.00 41.91 91 ASP A CA 1
ATOM 716 C C . ASP A 1 91 ? 25.206 -4.821 9.036 1.00 41.91 91 ASP A C 1
ATOM 718 O O . ASP A 1 91 ? 24.575 -5.874 9.099 1.00 41.91 91 ASP A O 1
ATOM 722 N N . LYS A 1 92 ? 25.007 -3.844 9.934 1.00 41.94 92 LYS A N 1
ATOM 723 C CA . LYS A 1 92 ? 24.070 -3.948 11.075 1.00 41.94 92 LYS A CA 1
ATOM 724 C C . LYS A 1 92 ? 22.737 -3.244 10.848 1.00 41.94 92 LYS A C 1
ATOM 726 O O . LYS A 1 92 ? 21.764 -3.492 11.567 1.00 41.94 92 LYS A O 1
ATOM 731 N N . ILE A 1 93 ? 22.671 -2.376 9.845 1.00 43.47 93 ILE A N 1
ATOM 732 C CA . ILE A 1 93 ? 21.491 -1.563 9.569 1.00 43.47 93 ILE A CA 1
ATOM 733 C C . ILE A 1 93 ? 20.551 -2.373 8.679 1.00 43.47 93 ILE A C 1
ATOM 735 O O . ILE A 1 93 ? 20.485 -2.195 7.467 1.00 43.47 93 ILE A O 1
ATOM 739 N N . THR A 1 94 ? 19.819 -3.304 9.289 1.00 51.81 94 THR A N 1
ATOM 740 C CA . THR A 1 94 ? 18.527 -3.751 8.736 1.00 51.81 94 THR A CA 1
ATOM 741 C C . THR A 1 94 ? 17.585 -4.390 9.760 1.00 51.81 94 THR A C 1
ATOM 743 O O . THR A 1 94 ? 16.402 -4.493 9.457 1.00 51.81 94 THR A O 1
ATOM 746 N N . SER A 1 95 ? 18.019 -4.759 10.981 1.00 54.75 95 SER A N 1
ATOM 747 C CA . SER A 1 95 ? 17.118 -5.515 11.881 1.00 54.75 95 SER A CA 1
ATOM 748 C C . SER A 1 95 ? 17.313 -5.364 13.402 1.00 54.75 95 SER A C 1
ATOM 750 O O . SER A 1 95 ? 16.323 -5.391 14.131 1.00 54.75 95 SER A O 1
ATOM 752 N N . GLU A 1 96 ? 18.515 -5.142 13.945 1.00 54.25 96 GLU A N 1
ATOM 753 C CA . GLU A 1 96 ? 18.692 -5.239 15.411 1.00 54.25 96 GLU A CA 1
ATOM 754 C C . GLU A 1 96 ? 18.257 -3.974 16.179 1.00 54.25 96 GLU A C 1
ATOM 756 O O . GLU A 1 96 ? 17.593 -4.051 17.213 1.00 54.25 96 GLU A O 1
ATOM 761 N N . GLU A 1 97 ? 18.557 -2.787 15.652 1.00 59.72 97 GLU A N 1
ATOM 762 C CA . GLU A 1 97 ? 18.239 -1.503 16.296 1.00 59.72 97 GLU A CA 1
ATOM 763 C C . GLU A 1 97 ? 16.734 -1.205 16.286 1.00 59.72 97 GLU A C 1
ATOM 765 O O . GLU A 1 97 ? 16.163 -0.835 17.313 1.00 59.72 97 GLU A O 1
ATOM 770 N N . ALA A 1 98 ? 16.069 -1.431 15.146 1.00 57.72 98 ALA A N 1
ATOM 771 C CA . ALA A 1 98 ? 14.620 -1.282 15.018 1.00 57.72 98 ALA A CA 1
ATOM 772 C C . ALA A 1 98 ? 13.876 -2.282 15.915 1.00 57.72 98 ALA A C 1
ATOM 774 O O . ALA A 1 98 ? 12.892 -1.922 16.561 1.00 57.72 98 ALA A O 1
ATOM 775 N N . ARG A 1 99 ? 14.381 -3.518 16.023 1.00 62.66 99 ARG A N 1
ATOM 776 C CA . ARG A 1 99 ? 13.836 -4.533 16.927 1.00 62.66 99 ARG A CA 1
ATOM 777 C C . ARG A 1 99 ? 13.967 -4.115 18.385 1.00 62.66 99 ARG A C 1
ATOM 779 O O . ARG A 1 99 ? 12.968 -4.142 19.098 1.00 62.66 99 ARG A O 1
ATOM 786 N N . ASN A 1 100 ? 15.161 -3.711 18.815 1.00 66.31 100 ASN A N 1
ATOM 787 C CA . ASN A 1 100 ? 15.400 -3.261 20.186 1.00 66.31 100 ASN A CA 1
ATOM 788 C C . ASN A 1 100 ? 14.534 -2.043 20.527 1.00 66.31 100 ASN A C 1
ATOM 790 O O . ASN A 1 100 ? 13.980 -1.969 21.623 1.00 66.31 100 ASN A O 1
ATOM 794 N N . TYR A 1 101 ? 14.346 -1.128 19.571 1.00 67.44 101 TYR A N 1
ATOM 795 C CA . TYR A 1 101 ? 13.432 -0.002 19.727 1.00 67.44 101 TYR A CA 1
ATOM 796 C C . TYR A 1 101 ? 11.985 -0.465 19.935 1.00 67.44 101 TYR A C 1
ATOM 798 O O . TYR A 1 101 ? 11.382 -0.116 20.947 1.00 67.44 101 TYR A O 1
ATOM 806 N N . ILE A 1 102 ? 11.445 -1.308 19.049 1.00 66.38 102 ILE A N 1
ATOM 807 C CA . ILE A 1 102 ? 10.067 -1.815 19.156 1.00 66.38 102 ILE A CA 1
ATOM 808 C C . ILE A 1 102 ? 9.865 -2.629 20.444 1.00 66.38 102 ILE A C 1
ATOM 810 O O . ILE A 1 102 ? 8.831 -2.494 21.089 1.00 66.38 102 ILE A O 1
ATOM 814 N N . GLN A 1 103 ? 10.853 -3.427 20.859 1.00 69.00 103 GLN A N 1
ATOM 815 C CA . GLN A 1 103 ? 10.814 -4.187 22.116 1.00 69.00 103 GLN A CA 1
ATOM 816 C C . GLN A 1 103 ? 10.884 -3.296 23.363 1.00 69.00 103 GLN A C 1
ATOM 818 O O . GLN A 1 103 ? 10.389 -3.683 24.419 1.00 69.00 103 GLN A O 1
ATOM 823 N N . SER A 1 104 ? 11.499 -2.115 23.255 1.00 72.25 104 SER A N 1
ATOM 824 C CA . SER A 1 104 ? 11.541 -1.132 24.341 1.00 72.25 104 SER A CA 1
ATOM 825 C C . SER A 1 104 ? 10.227 -0.362 24.506 1.00 72.25 104 SER A C 1
ATOM 827 O O . SER A 1 104 ? 9.998 0.236 25.560 1.00 72.25 104 SER A O 1
ATOM 829 N N . LEU A 1 105 ? 9.357 -0.372 23.487 1.00 65.19 105 LEU A N 1
ATOM 830 C CA . LEU A 1 105 ? 8.057 0.281 23.563 1.00 65.19 105 LEU A CA 1
ATOM 831 C C . LEU A 1 105 ? 7.125 -0.504 24.502 1.00 65.19 105 LEU A C 1
ATOM 833 O O . LEU A 1 105 ? 7.084 -1.736 24.452 1.00 65.19 105 LEU A O 1
ATOM 837 N N . PRO A 1 106 ? 6.329 0.183 25.342 1.00 71.50 106 PRO A N 1
ATOM 838 C CA . PRO A 1 106 ? 5.250 -0.467 26.074 1.00 71.50 106 PRO A CA 1
ATOM 839 C C . PRO A 1 106 ? 4.305 -1.188 25.098 1.00 71.50 106 PRO A C 1
ATOM 841 O O . PRO A 1 106 ? 4.065 -0.659 24.013 1.00 71.50 106 PRO A O 1
ATOM 844 N N . PRO A 1 107 ? 3.717 -2.344 25.460 1.00 70.81 107 PRO A N 1
ATOM 845 C CA . PRO A 1 107 ? 2.753 -3.021 24.598 1.00 70.81 107 PRO A CA 1
ATOM 846 C C . PRO A 1 107 ? 1.599 -2.087 24.212 1.00 70.81 107 PRO A C 1
ATOM 848 O O . PRO A 1 107 ? 0.841 -1.629 25.073 1.00 70.81 107 PRO A O 1
ATOM 851 N N . LEU A 1 108 ? 1.463 -1.804 22.916 1.00 73.19 108 LEU A N 1
ATOM 852 C CA . LEU A 1 108 ? 0.403 -0.954 22.376 1.00 73.19 108 LEU A CA 1
ATOM 853 C C . LEU A 1 108 ? -0.713 -1.835 21.826 1.00 73.19 108 LEU A C 1
ATOM 855 O O . LEU A 1 108 ? -0.482 -2.751 21.035 1.00 73.19 108 LEU A O 1
ATOM 859 N N . ARG A 1 109 ? -1.949 -1.547 22.231 1.00 75.81 109 ARG A N 1
ATOM 860 C CA . ARG A 1 109 ? -3.130 -2.237 21.711 1.00 75.81 109 ARG A CA 1
ATOM 861 C C . ARG A 1 109 ? -3.560 -1.594 20.394 1.00 75.81 109 ARG A C 1
ATOM 863 O O . ARG A 1 109 ? -3.733 -0.380 20.347 1.00 75.81 109 ARG A O 1
ATOM 870 N N . LYS A 1 110 ? -3.813 -2.421 19.371 1.00 79.38 110 LYS A N 1
ATOM 871 C CA . LYS A 1 110 ? -4.431 -1.997 18.104 1.00 79.38 110 LYS A CA 1
ATOM 872 C C . LYS A 1 110 ? -5.693 -1.174 18.379 1.00 79.38 110 LYS A C 1
ATOM 874 O O . LYS A 1 110 ? -6.581 -1.637 19.105 1.00 79.38 110 LYS A O 1
ATOM 879 N N . LYS A 1 111 ? -5.782 0.022 17.793 1.00 83.81 111 LYS A N 1
ATOM 880 C CA . LYS A 1 111 ? -7.005 0.830 17.825 1.00 83.81 111 LYS A CA 1
ATOM 881 C C . LYS A 1 111 ? -8.052 0.198 16.916 1.00 83.81 111 LYS A C 1
ATOM 883 O O . LYS A 1 111 ? -7.742 -0.333 15.853 1.00 83.81 111 LYS A O 1
ATOM 888 N N . GLU A 1 112 ? -9.312 0.279 17.320 1.00 86.88 112 GLU A N 1
ATOM 889 C CA . GLU A 1 112 ? -10.407 -0.173 16.468 1.00 86.88 112 GLU A CA 1
ATOM 890 C C . GLU A 1 112 ? -10.604 0.822 15.323 1.00 86.88 112 GLU A C 1
ATOM 892 O O . GLU A 1 112 ? -10.924 1.988 15.556 1.00 86.88 112 GLU A O 1
ATOM 897 N N . PHE A 1 113 ? -10.441 0.374 14.075 1.00 87.62 113 PHE A N 1
ATOM 898 C CA . PHE A 1 113 ? -10.543 1.261 12.912 1.00 87.62 113 PHE A CA 1
ATOM 899 C C . PHE A 1 113 ? -11.921 1.915 12.798 1.00 87.62 113 PHE A C 1
ATOM 901 O O . PHE A 1 113 ? -12.027 3.049 12.347 1.00 87.62 113 PHE A O 1
ATOM 908 N N . LYS A 1 114 ? -12.975 1.256 13.285 1.00 88.12 114 LYS A N 1
ATOM 909 C CA . LYS A 1 114 ? -14.325 1.835 13.367 1.00 88.12 114 LYS A CA 1
ATOM 910 C C . LYS A 1 114 ? -14.382 3.106 14.218 1.00 88.12 114 LYS A C 1
ATOM 912 O O . LYS A 1 114 ? -15.128 4.024 13.891 1.00 88.12 114 LYS A O 1
ATOM 917 N N . GLU A 1 115 ? -13.581 3.173 15.279 1.00 87.62 115 GLU A N 1
ATOM 918 C CA . GLU A 1 115 ? -13.486 4.353 16.141 1.00 87.62 115 GLU A CA 1
ATOM 919 C C . GLU A 1 115 ? -12.579 5.436 15.552 1.00 87.62 115 GLU A C 1
ATOM 921 O O . GLU A 1 115 ? -12.758 6.613 15.853 1.00 87.62 115 GLU A O 1
ATOM 926 N N . VAL A 1 116 ? -11.615 5.059 14.711 1.00 86.88 116 VAL A N 1
ATOM 927 C CA . VAL A 1 116 ? -10.718 6.004 14.030 1.00 86.88 116 VAL A CA 1
ATOM 928 C C . VAL A 1 116 ? -11.423 6.648 12.833 1.00 86.88 116 VAL A C 1
ATOM 930 O O . VAL A 1 116 ? -11.403 7.867 12.678 1.00 86.88 116 VAL A O 1
ATOM 933 N N . PHE A 1 117 ? -12.120 5.846 12.030 1.00 88.75 117 PHE A N 1
ATOM 934 C CA . PHE A 1 117 ? -12.817 6.247 10.808 1.00 88.75 117 PHE A CA 1
ATOM 935 C C . PHE A 1 117 ? -14.332 6.360 11.044 1.00 88.75 117 PHE A C 1
ATOM 937 O O . PHE A 1 117 ? -15.142 5.692 10.396 1.00 88.75 117 PHE A O 1
ATOM 944 N N . LYS A 1 118 ? -14.735 7.197 12.010 1.00 88.50 118 LYS A N 1
ATOM 945 C CA . LYS A 1 118 ? -16.149 7.353 12.395 1.00 88.50 118 LYS A CA 1
ATOM 946 C C . LYS A 1 118 ? -16.992 7.851 11.223 1.00 88.50 118 LYS A C 1
ATOM 948 O O . LYS A 1 118 ? -16.685 8.873 10.619 1.00 88.50 118 LYS A O 1
ATOM 953 N N . GLY A 1 119 ? -18.089 7.149 10.944 1.00 89.12 119 GLY A N 1
ATOM 954 C CA . GLY A 1 119 ? -19.015 7.490 9.860 1.00 89.12 119 GLY A CA 1
ATOM 955 C C . GLY A 1 119 ? -18.621 6.946 8.483 1.00 89.12 119 GLY A C 1
ATOM 956 O O . GLY A 1 119 ? -19.400 7.101 7.545 1.00 89.12 119 GLY A O 1
ATOM 957 N N . ALA A 1 120 ? -17.470 6.277 8.349 1.00 92.19 120 ALA A N 1
ATOM 958 C CA . ALA A 1 120 ? -17.109 5.593 7.112 1.00 92.19 120 ALA A CA 1
ATOM 959 C C . ALA A 1 120 ? -17.932 4.307 6.909 1.00 92.19 120 ALA A C 1
ATOM 961 O O . ALA A 1 120 ? -18.433 3.694 7.856 1.00 92.19 120 ALA A O 1
ATOM 962 N N . ASN A 1 121 ? -18.059 3.881 5.649 1.00 94.25 121 ASN A N 1
ATOM 963 C CA . ASN A 1 121 ? -18.738 2.637 5.293 1.00 94.25 121 ASN A CA 1
ATOM 964 C C . ASN A 1 121 ? -18.035 1.438 5.974 1.00 94.25 121 ASN A C 1
ATOM 966 O O . ASN A 1 121 ? -16.821 1.291 5.811 1.00 94.25 121 ASN A O 1
ATOM 970 N N . PRO A 1 122 ? -18.758 0.544 6.681 1.00 95.38 122 PRO A N 1
ATOM 971 C CA . PRO A 1 122 ? -18.163 -0.635 7.313 1.00 95.38 122 PRO A CA 1
ATOM 972 C C . PRO A 1 122 ? -17.344 -1.518 6.362 1.00 95.38 122 PRO A C 1
ATOM 974 O O . PRO A 1 122 ? -16.340 -2.085 6.779 1.00 95.38 122 PRO A O 1
ATOM 977 N N . LEU A 1 123 ? -17.740 -1.612 5.088 1.00 95.62 123 LEU A N 1
ATOM 978 C CA . LEU A 1 123 ? -17.010 -2.365 4.063 1.00 95.62 123 LEU A CA 1
ATOM 979 C C . LEU A 1 123 ? -15.712 -1.665 3.635 1.00 95.62 123 LEU A C 1
ATOM 981 O O . LEU A 1 123 ? -14.746 -2.343 3.296 1.00 95.62 123 LEU A O 1
ATOM 985 N N . ALA A 1 124 ? -15.681 -0.328 3.670 1.00 94.56 124 ALA A N 1
ATOM 986 C CA . ALA A 1 124 ? -14.467 0.447 3.414 1.00 94.56 124 ALA A CA 1
ATOM 987 C C . ALA A 1 124 ? -13.455 0.237 4.542 1.00 94.56 124 ALA A C 1
ATOM 989 O O . ALA A 1 124 ? -12.277 0.032 4.283 1.00 94.56 124 ALA A O 1
ATOM 990 N N . ILE A 1 125 ? -13.935 0.251 5.789 1.00 94.62 125 ILE A N 1
ATOM 991 C CA . ILE A 1 125 ? -13.110 0.006 6.974 1.00 94.62 125 ILE A CA 1
ATOM 992 C C . ILE A 1 125 ? -12.526 -1.412 6.942 1.00 94.62 125 ILE A C 1
ATOM 994 O O . ILE A 1 125 ? -11.336 -1.573 7.178 1.00 94.62 125 ILE A O 1
ATOM 998 N N . ASP A 1 126 ? -13.337 -2.420 6.606 1.00 95.69 126 ASP A N 1
ATOM 999 C CA . ASP A 1 126 ? -12.882 -3.813 6.497 1.00 95.69 126 ASP A CA 1
ATOM 1000 C C . ASP A 1 126 ? -11.803 -3.993 5.413 1.00 95.69 126 ASP A C 1
ATOM 1002 O O . ASP A 1 126 ? -10.797 -4.660 5.648 1.00 95.69 126 ASP A O 1
ATOM 1006 N N . LEU A 1 127 ? -11.964 -3.350 4.248 1.00 96.38 127 LEU A N 1
ATOM 1007 C CA . LEU A 1 127 ? -10.930 -3.347 3.209 1.00 96.38 127 LEU A CA 1
ATOM 1008 C C . LEU A 1 127 ? -9.654 -2.639 3.686 1.00 96.38 127 LEU A C 1
ATOM 1010 O O . LEU A 1 127 ? -8.552 -3.156 3.514 1.00 96.38 127 LEU A O 1
ATOM 1014 N N . LEU A 1 128 ? -9.809 -1.479 4.327 1.00 94.62 128 LEU A N 1
ATOM 1015 C CA . LEU A 1 128 ? -8.701 -0.672 4.825 1.00 94.62 128 LEU A CA 1
ATOM 1016 C C . LEU A 1 128 ? -7.882 -1.408 5.896 1.00 94.62 128 LEU A C 1
ATOM 1018 O O . LEU A 1 128 ? -6.657 -1.332 5.886 1.00 94.62 128 LEU A O 1
ATOM 1022 N N . GLU A 1 129 ? -8.535 -2.152 6.792 1.00 92.62 129 GLU A N 1
ATOM 1023 C CA . GLU A 1 129 ? -7.852 -2.990 7.786 1.00 92.62 129 GLU A CA 1
ATOM 1024 C C . GLU A 1 129 ? -7.011 -4.098 7.146 1.00 92.62 129 GLU A C 1
ATOM 1026 O O . GLU A 1 129 ? -5.945 -4.416 7.666 1.00 92.62 129 GLU A O 1
ATOM 1031 N N . LYS A 1 130 ? -7.465 -4.668 6.024 1.00 93.56 130 LYS A N 1
ATOM 1032 C CA . LYS A 1 130 ? -6.730 -5.704 5.283 1.00 93.56 130 LYS A CA 1
ATOM 1033 C C . LYS A 1 130 ? -5.553 -5.140 4.480 1.00 93.56 130 LYS A C 1
ATOM 1035 O O . LYS A 1 130 ? -4.568 -5.844 4.272 1.00 93.56 130 LYS A O 1
ATOM 1040 N N . MET A 1 131 ? -5.647 -3.883 4.040 1.00 92.62 131 MET A N 1
ATOM 1041 C CA . MET A 1 131 ? -4.552 -3.164 3.374 1.00 92.62 131 MET A CA 1
ATOM 1042 C C . MET A 1 131 ? -3.481 -2.696 4.369 1.00 92.62 131 MET A C 1
ATOM 1044 O O . MET A 1 131 ? -2.289 -2.798 4.089 1.00 92.62 131 MET A O 1
ATOM 1048 N N . LEU A 1 132 ? -3.891 -2.224 5.551 1.00 89.31 132 LEU A N 1
ATOM 1049 C CA . LEU A 1 132 ? -3.005 -1.756 6.625 1.00 89.31 132 LEU A CA 1
ATOM 1050 C C . LEU A 1 132 ? -2.628 -2.880 7.609 1.00 89.31 132 LEU A C 1
ATOM 1052 O O . LEU A 1 132 ? -2.594 -2.679 8.823 1.00 89.31 132 LEU A O 1
ATOM 1056 N N . GLU A 1 133 ? -2.339 -4.069 7.081 1.00 85.06 133 GLU A N 1
ATOM 1057 C CA . GLU A 1 133 ? -1.771 -5.189 7.838 1.00 85.06 133 GLU A CA 1
ATOM 1058 C C . GLU A 1 133 ? -0.241 -5.052 7.910 1.00 85.06 133 GLU A C 1
ATOM 1060 O O . GLU A 1 133 ? 0.415 -4.771 6.900 1.00 85.06 133 GLU A O 1
ATOM 1065 N N . LEU A 1 134 ? 0.332 -5.231 9.107 1.00 76.50 134 LEU A N 1
ATOM 1066 C CA . LEU A 1 134 ? 1.777 -5.115 9.337 1.00 76.50 134 LEU A CA 1
ATOM 1067 C C . LEU A 1 134 ? 2.531 -6.289 8.708 1.00 76.50 134 LEU A C 1
ATOM 1069 O O . LEU A 1 134 ? 3.591 -6.086 8.118 1.00 76.50 134 LEU A O 1
ATOM 1073 N N . ASP A 1 135 ? 1.974 -7.496 8.807 1.00 75.00 135 ASP A N 1
ATOM 1074 C CA . ASP A 1 135 ? 2.551 -8.687 8.186 1.00 75.00 135 ASP A CA 1
ATOM 1075 C C . ASP A 1 135 ? 2.271 -8.688 6.677 1.00 75.00 135 ASP A C 1
ATOM 1077 O O . ASP A 1 135 ? 1.137 -8.889 6.241 1.00 75.00 135 ASP A O 1
ATOM 1081 N N . ALA A 1 136 ? 3.312 -8.452 5.875 1.00 76.12 136 ALA A N 1
ATOM 1082 C CA . ALA A 1 136 ? 3.219 -8.388 4.418 1.00 76.12 136 ALA A CA 1
ATOM 1083 C C . ALA A 1 136 ? 2.627 -9.669 3.807 1.00 76.12 136 ALA A C 1
ATOM 1085 O O . ALA A 1 136 ? 1.848 -9.576 2.864 1.00 76.12 136 ALA A O 1
ATOM 1086 N N . ASP A 1 137 ? 2.910 -10.839 4.390 1.00 79.88 137 ASP A N 1
ATOM 1087 C CA . ASP A 1 137 ? 2.397 -12.129 3.905 1.00 79.88 137 ASP A CA 1
ATOM 1088 C C . ASP A 1 137 ? 0.891 -12.298 4.150 1.00 79.88 137 ASP A C 1
ATOM 1090 O O . ASP A 1 137 ? 0.239 -13.146 3.544 1.00 79.88 137 ASP A O 1
ATOM 1094 N N . ARG A 1 138 ? 0.336 -11.527 5.091 1.00 82.62 138 ARG A N 1
ATOM 1095 C CA . ARG A 1 138 ? -1.083 -11.566 5.473 1.00 82.62 138 ARG A CA 1
ATOM 1096 C C . ARG A 1 138 ? -1.872 -10.393 4.906 1.00 82.62 138 ARG A C 1
ATOM 1098 O O . ARG A 1 138 ? -3.092 -10.349 5.074 1.00 82.62 138 ARG A O 1
ATOM 1105 N N . ARG A 1 139 ? -1.180 -9.437 4.287 1.00 88.44 139 ARG A N 1
ATOM 1106 C CA . ARG A 1 139 ? -1.783 -8.276 3.646 1.00 88.44 139 ARG A CA 1
ATOM 1107 C C . ARG A 1 139 ? -2.523 -8.726 2.393 1.00 88.44 139 ARG A C 1
ATOM 1109 O O . ARG A 1 139 ? -2.037 -9.574 1.652 1.00 88.44 139 ARG A O 1
ATOM 1116 N N . ILE A 1 140 ? -3.694 -8.138 2.166 1.00 93.81 140 ILE A N 1
ATOM 1117 C CA . ILE A 1 140 ? -4.489 -8.410 0.965 1.00 93.81 140 ILE A CA 1
ATOM 1118 C C . ILE A 1 140 ? -3.703 -8.061 -0.303 1.00 93.81 140 ILE A C 1
ATOM 1120 O O . ILE A 1 140 ? -2.939 -7.097 -0.324 1.00 93.81 140 ILE A O 1
ATOM 1124 N N . THR A 1 141 ? -3.895 -8.828 -1.366 1.00 92.62 141 THR A N 1
ATOM 1125 C CA . THR A 1 141 ? -3.340 -8.534 -2.694 1.00 92.62 141 THR A CA 1
ATOM 1126 C C . THR A 1 141 ? -4.243 -7.585 -3.490 1.00 92.62 141 THR A C 1
ATOM 1128 O O . THR A 1 141 ? -5.391 -7.338 -3.119 1.00 92.62 141 THR A O 1
ATOM 1131 N N . ALA A 1 142 ? -3.744 -7.042 -4.606 1.00 92.00 142 ALA A N 1
ATOM 1132 C CA . ALA A 1 142 ? -4.553 -6.199 -5.492 1.00 92.00 142 ALA A CA 1
ATOM 1133 C C . ALA A 1 142 ? -5.771 -6.956 -6.055 1.00 92.00 142 ALA A C 1
ATOM 1135 O O . ALA A 1 142 ? -6.878 -6.425 -6.050 1.00 92.00 142 ALA A O 1
ATOM 1136 N N . GLU A 1 143 ? -5.575 -8.209 -6.468 1.00 90.94 143 GLU A N 1
ATOM 1137 C CA . GLU A 1 143 ? -6.629 -9.086 -6.992 1.00 90.94 143 GLU A CA 1
ATOM 1138 C C . GLU A 1 143 ? -7.720 -9.350 -5.940 1.00 90.94 143 GLU A C 1
ATOM 1140 O O . GLU A 1 143 ? -8.909 -9.146 -6.184 1.00 90.94 143 GLU A O 1
ATOM 1145 N N . GLU A 1 144 ? -7.325 -9.715 -4.718 1.00 93.25 144 GLU A N 1
ATOM 1146 C CA . GLU A 1 144 ? -8.272 -9.924 -3.618 1.00 93.25 144 GLU A CA 1
ATOM 1147 C C . GLU A 1 144 ? -8.990 -8.628 -3.208 1.00 93.25 144 GLU A C 1
ATOM 1149 O O . GLU A 1 144 ? -10.151 -8.666 -2.787 1.00 93.25 144 GLU A O 1
ATOM 1154 N N . ALA A 1 145 ? -8.316 -7.478 -3.315 1.00 94.50 145 ALA A N 1
ATOM 1155 C CA . ALA A 1 145 ? -8.910 -6.176 -3.043 1.00 94.50 145 ALA A CA 1
ATOM 1156 C C . ALA A 1 145 ? -9.971 -5.804 -4.090 1.00 94.50 145 ALA A C 1
ATOM 1158 O O . ALA A 1 145 ? -11.038 -5.331 -3.698 1.00 94.50 145 ALA A O 1
ATOM 1159 N N . LEU A 1 146 ? -9.725 -6.058 -5.382 1.00 92.00 146 LEU A N 1
ATOM 1160 C CA . LEU A 1 146 ? -10.704 -5.865 -6.463 1.00 92.00 146 LEU A CA 1
ATOM 1161 C C . LEU A 1 146 ? -11.938 -6.759 -6.274 1.00 92.00 146 LEU A C 1
ATOM 1163 O O . LEU A 1 146 ? -13.069 -6.281 -6.353 1.00 92.00 146 LEU A O 1
ATOM 1167 N N . ALA A 1 147 ? -11.737 -8.014 -5.863 1.00 92.12 147 ALA A N 1
ATOM 1168 C CA . ALA A 1 147 ? -12.820 -8.941 -5.526 1.00 92.12 147 ALA A CA 1
ATOM 1169 C C . ALA A 1 147 ? -13.573 -8.594 -4.219 1.00 92.12 147 ALA A C 1
ATOM 1171 O O . ALA A 1 147 ? -14.532 -9.276 -3.831 1.00 92.12 147 ALA A O 1
ATOM 1172 N N . HIS A 1 148 ? -13.158 -7.554 -3.490 1.00 96.06 148 HIS A N 1
ATOM 1173 C CA . HIS A 1 148 ? -13.748 -7.206 -2.206 1.00 96.06 148 HIS A CA 1
ATOM 1174 C C . HIS A 1 148 ? -15.165 -6.632 -2.341 1.00 96.06 148 HIS A C 1
ATOM 1176 O O . HIS A 1 148 ? -15.459 -5.806 -3.202 1.00 96.06 148 HIS A O 1
ATOM 1182 N N . LYS A 1 149 ? -16.043 -6.946 -1.375 1.00 95.31 149 LYS A N 1
ATOM 1183 C CA . LYS A 1 149 ? -17.446 -6.472 -1.343 1.00 95.31 149 LYS A CA 1
ATOM 1184 C C . LYS A 1 149 ? -17.604 -4.952 -1.420 1.00 95.31 149 LYS A C 1
ATOM 1186 O O . LYS A 1 149 ? -18.656 -4.471 -1.824 1.00 95.31 149 LYS A O 1
ATOM 1191 N N . TYR A 1 150 ? -16.588 -4.202 -0.999 1.00 95.81 150 TYR A N 1
ATOM 1192 C CA . TYR A 1 150 ? -16.587 -2.742 -1.091 1.00 95.81 150 TYR A CA 1
ATOM 1193 C C . TYR A 1 150 ? -16.527 -2.235 -2.542 1.00 95.81 150 TYR A C 1
ATOM 1195 O O . TYR A 1 150 ? -17.125 -1.207 -2.849 1.00 95.81 150 TYR A O 1
ATOM 1203 N N . LEU A 1 151 ? -15.850 -2.972 -3.427 1.00 94.00 151 LEU A N 1
ATOM 1204 C CA . LEU A 1 151 ? -15.670 -2.634 -4.839 1.00 94.00 151 LEU A CA 1
ATOM 1205 C C . LEU A 1 151 ? -16.627 -3.399 -5.764 1.00 94.00 151 LEU A C 1
ATOM 1207 O O . LEU A 1 151 ? -16.628 -3.152 -6.961 1.00 94.00 151 LEU A O 1
ATOM 1211 N N . ALA A 1 152 ? -17.509 -4.245 -5.224 1.00 90.94 152 ALA A N 1
ATOM 1212 C CA . ALA A 1 152 ? -18.396 -5.124 -5.996 1.00 90.94 152 ALA A CA 1
ATOM 1213 C C . ALA A 1 152 ? -19.308 -4.419 -7.020 1.00 90.94 152 ALA A C 1
ATOM 1215 O O . ALA A 1 152 ? -19.784 -5.062 -7.946 1.00 90.94 152 ALA A O 1
ATOM 1216 N N . GLN A 1 153 ? -19.586 -3.122 -6.854 1.00 89.94 153 GLN A N 1
ATOM 1217 C CA . GLN A 1 153 ? -20.363 -2.346 -7.833 1.00 89.94 153 GLN A CA 1
ATOM 1218 C C . GLN A 1 153 ? -19.550 -1.923 -9.069 1.00 89.94 153 GLN A C 1
ATOM 1220 O O . GLN A 1 153 ? -20.139 -1.506 -10.060 1.00 89.94 153 GLN A O 1
ATOM 1225 N N . TYR A 1 154 ? -18.220 -1.977 -8.978 1.00 87.75 154 TYR A N 1
ATOM 1226 C CA . TYR A 1 154 ? -17.278 -1.566 -10.020 1.00 87.75 154 TYR A CA 1
ATOM 1227 C C . TYR A 1 154 ? -16.430 -2.727 -10.541 1.00 87.75 154 TYR A C 1
ATOM 1229 O O . TYR A 1 154 ? -15.883 -2.608 -11.627 1.00 87.75 154 TYR A O 1
ATOM 1237 N N . ALA A 1 155 ? -16.306 -3.808 -9.766 1.00 85.06 155 ALA A N 1
ATOM 1238 C CA . ALA A 1 155 ? -15.530 -4.978 -10.143 1.00 85.06 155 ALA A CA 1
ATOM 1239 C C . ALA A 1 155 ? -16.150 -5.653 -11.371 1.00 85.06 155 ALA A C 1
ATOM 1241 O O . ALA A 1 155 ? -17.303 -6.098 -11.332 1.00 85.06 155 ALA A O 1
ATOM 1242 N N . ASP A 1 156 ? -15.361 -5.750 -12.433 1.00 85.19 156 ASP A N 1
ATOM 1243 C CA . ASP A 1 156 ? -15.693 -6.492 -13.640 1.00 85.19 156 ASP A CA 1
ATOM 1244 C C . ASP A 1 156 ? -14.506 -7.399 -13.974 1.00 85.19 156 ASP A C 1
ATOM 1246 O O . ASP A 1 156 ? -13.542 -6.954 -14.598 1.00 85.19 156 ASP A O 1
ATOM 1250 N N . PRO A 1 157 ? -14.570 -8.693 -13.609 1.00 81.00 157 PRO A N 1
ATOM 1251 C CA . PRO A 1 157 ? -13.485 -9.630 -13.886 1.00 81.00 157 PRO A CA 1
ATOM 1252 C C . PRO A 1 157 ? -13.144 -9.772 -15.377 1.00 81.00 157 PRO A C 1
ATOM 1254 O O . PRO A 1 157 ? -12.104 -10.334 -15.711 1.00 81.00 157 PRO A O 1
ATOM 1257 N N . SER A 1 158 ? -14.023 -9.328 -16.285 1.00 81.56 158 SER A N 1
ATOM 1258 C CA . SER A 1 158 ? -13.771 -9.345 -17.727 1.00 81.56 158 SER A CA 1
ATOM 1259 C C . SER A 1 158 ? -13.033 -8.105 -18.247 1.00 81.56 158 SER A C 1
ATOM 1261 O O . SER A 1 158 ? -12.476 -8.171 -19.343 1.00 81.56 158 SER A O 1
ATOM 1263 N N . ASP A 1 159 ? -12.964 -7.032 -17.452 1.00 85.81 159 ASP A N 1
ATOM 1264 C CA . ASP A 1 159 ? -12.271 -5.766 -17.752 1.00 85.81 159 ASP A CA 1
ATOM 1265 C C . ASP A 1 159 ? -11.079 -5.508 -16.800 1.00 85.81 159 ASP A C 1
ATOM 1267 O O . ASP A 1 159 ? -10.566 -4.398 -16.679 1.00 85.81 159 ASP A O 1
ATOM 1271 N N . GLU A 1 160 ? -10.594 -6.560 -16.132 1.00 85.50 160 GLU A N 1
ATOM 1272 C CA . GLU A 1 160 ? -9.431 -6.543 -15.233 1.00 85.50 160 GLU A CA 1
ATOM 1273 C C . GLU A 1 160 ? -8.291 -7.416 -15.809 1.00 85.50 160 GLU A C 1
ATOM 1275 O O . GLU A 1 160 ? -7.993 -8.496 -15.290 1.00 85.50 160 GLU A O 1
ATOM 1280 N N . PRO A 1 161 ? -7.659 -7.016 -16.933 1.00 88.69 161 PRO A N 1
ATOM 1281 C CA . PRO A 1 161 ? -6.649 -7.836 -17.592 1.00 88.69 161 PRO A CA 1
ATOM 1282 C C . PRO A 1 161 ? -5.346 -7.907 -16.788 1.00 88.69 161 PRO A C 1
ATOM 1284 O O . PRO A 1 161 ? -4.878 -6.924 -16.214 1.00 88.69 161 PRO A O 1
ATOM 1287 N N . VAL A 1 162 ? -4.695 -9.070 -16.835 1.00 87.62 162 VAL A N 1
ATOM 1288 C CA . VAL A 1 162 ? -3.334 -9.258 -16.317 1.00 87.62 162 VAL A CA 1
ATOM 1289 C C . VAL A 1 162 ? -2.294 -9.000 -17.406 1.00 87.62 162 VAL A C 1
ATOM 1291 O O . VAL A 1 162 ? -2.518 -9.279 -18.585 1.00 87.62 162 VAL A O 1
ATOM 1294 N N . SER A 1 163 ? -1.126 -8.495 -17.011 1.00 86.62 163 SER A N 1
ATOM 1295 C CA . SER A 1 163 ? 0.019 -8.358 -17.914 1.00 86.62 163 SER A CA 1
ATOM 1296 C C . SER A 1 163 ? 0.829 -9.651 -17.979 1.00 86.62 163 SER A C 1
ATOM 1298 O O . SER A 1 163 ? 0.925 -10.394 -17.002 1.00 86.62 163 SER A O 1
ATOM 1300 N N . ALA A 1 164 ? 1.490 -9.883 -19.116 1.00 87.19 164 ALA A N 1
ATOM 1301 C CA . ALA A 1 164 ? 2.605 -10.820 -19.161 1.00 87.19 164 ALA A CA 1
ATOM 1302 C C . ALA A 1 164 ? 3.720 -10.350 -18.211 1.00 87.19 164 ALA A C 1
ATOM 1304 O O . ALA A 1 164 ? 3.891 -9.145 -17.994 1.00 87.19 164 ALA A O 1
ATOM 1305 N N . ALA A 1 165 ? 4.477 -11.305 -17.666 1.00 86.69 165 ALA A N 1
ATOM 1306 C CA . ALA A 1 165 ? 5.655 -10.995 -16.869 1.00 86.69 165 ALA A CA 1
ATOM 1307 C C . ALA A 1 165 ? 6.632 -10.159 -17.706 1.00 86.69 165 ALA A C 1
ATOM 1309 O O . ALA A 1 165 ? 6.972 -10.530 -18.832 1.00 86.69 165 ALA A O 1
ATOM 1310 N N . TYR A 1 166 ? 7.050 -9.023 -17.155 1.00 84.56 166 TYR A N 1
ATOM 1311 C CA . TYR A 1 166 ? 8.023 -8.149 -17.788 1.00 84.56 166 TYR A CA 1
ATOM 1312 C C . TYR A 1 166 ? 9.432 -8.679 -17.511 1.00 84.56 166 TYR A C 1
ATOM 1314 O O . TYR A 1 166 ? 9.771 -8.977 -16.365 1.00 84.56 166 TYR A O 1
ATOM 1322 N N . ASP A 1 167 ? 10.239 -8.834 -18.560 1.00 86.38 167 ASP A N 1
ATOM 1323 C CA . ASP A 1 167 ? 11.627 -9.267 -18.418 1.00 86.38 167 ASP A CA 1
ATOM 1324 C C . ASP A 1 167 ? 12.474 -8.111 -17.882 1.00 86.38 167 ASP A C 1
ATOM 1326 O O . ASP A 1 167 ? 12.773 -7.154 -18.593 1.00 86.38 167 ASP A O 1
ATOM 1330 N N . GLN A 1 168 ? 12.849 -8.222 -16.611 1.00 81.81 168 GLN A N 1
ATOM 1331 C CA . GLN A 1 168 ? 13.695 -7.266 -15.897 1.00 81.81 168 GLN A CA 1
ATOM 1332 C C . GLN A 1 168 ? 15.143 -7.747 -15.776 1.00 81.81 168 GLN A C 1
ATOM 1334 O O . GLN A 1 168 ? 15.915 -7.183 -15.009 1.00 81.81 168 GLN A O 1
ATOM 1339 N N . SER A 1 169 ? 15.556 -8.771 -16.533 1.00 83.56 169 SER A N 1
ATOM 1340 C CA . S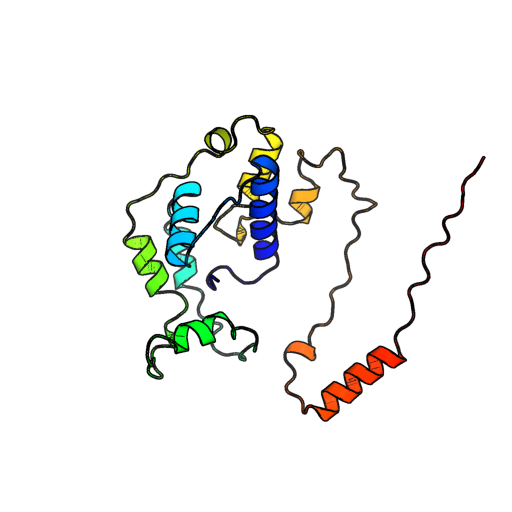ER A 1 169 ? 16.922 -9.312 -16.452 1.00 83.56 169 SER A CA 1
ATOM 1341 C C . SER A 1 169 ? 18.017 -8.274 -16.729 1.00 83.56 169 SER A C 1
ATOM 1343 O O . SER A 1 169 ? 19.159 -8.457 -16.304 1.00 83.56 169 SER A O 1
ATOM 1345 N N . PHE A 1 170 ? 17.672 -7.174 -17.404 1.00 81.69 170 PHE A N 1
ATOM 1346 C CA . PHE A 1 170 ? 18.566 -6.048 -17.644 1.00 81.69 170 PHE A CA 1
ATOM 1347 C C . PHE A 1 170 ? 18.923 -5.250 -16.380 1.00 81.69 170 PHE A C 1
ATOM 1349 O O . PHE A 1 170 ? 19.981 -4.626 -16.370 1.00 81.69 170 PHE A O 1
ATOM 1356 N N . GLU A 1 171 ? 18.106 -5.261 -15.320 1.00 77.12 171 GLU A N 1
ATOM 1357 C CA . GLU A 1 171 ? 18.376 -4.470 -14.105 1.00 77.12 171 GLU A CA 1
ATOM 1358 C C . GLU A 1 171 ? 19.631 -4.949 -13.358 1.00 77.12 171 GLU A C 1
ATOM 1360 O O . GLU A 1 171 ? 20.380 -4.142 -12.811 1.00 77.12 171 GLU A O 1
ATOM 1365 N N . ASP A 1 172 ? 19.933 -6.249 -13.429 1.00 78.50 172 ASP A N 1
ATOM 1366 C CA . ASP A 1 172 ? 21.107 -6.863 -12.793 1.00 78.50 172 ASP A CA 1
ATOM 1367 C C . ASP A 1 172 ? 22.382 -6.830 -13.661 1.00 78.50 172 ASP A C 1
ATOM 1369 O O . ASP A 1 172 ? 23.427 -7.400 -13.287 1.00 78.50 172 ASP A O 1
ATOM 1373 N N . MET A 1 173 ? 22.307 -6.223 -14.851 1.00 82.12 173 MET A N 1
ATOM 1374 C CA . MET A 1 173 ? 23.417 -6.146 -15.796 1.00 82.12 173 MET A CA 1
ATOM 1375 C C . MET A 1 173 ? 24.334 -4.962 -15.478 1.00 82.12 173 MET A C 1
ATOM 1377 O O . MET A 1 173 ? 23.950 -3.799 -15.565 1.00 82.12 173 MET A O 1
ATOM 1381 N N . GLU A 1 174 ? 25.611 -5.242 -15.226 1.00 83.19 174 GLU A N 1
ATOM 1382 C CA . GLU A 1 174 ? 26.642 -4.205 -15.197 1.00 83.19 174 GLU A CA 1
ATOM 1383 C C . GLU A 1 174 ? 27.200 -3.996 -16.610 1.00 83.19 174 GLU A C 1
ATOM 1385 O O . GLU A 1 174 ? 27.841 -4.880 -17.185 1.00 83.19 174 GLU A O 1
ATOM 1390 N N . MET A 1 175 ? 26.946 -2.821 -17.192 1.00 83.44 175 MET A N 1
ATOM 1391 C CA . MET A 1 175 ? 27.383 -2.478 -18.550 1.00 83.44 175 MET A CA 1
ATOM 1392 C C . MET A 1 175 ? 27.971 -1.067 -18.622 1.00 83.44 175 MET A C 1
ATOM 1394 O O . MET A 1 175 ? 27.609 -0.177 -17.853 1.00 83.44 175 MET A O 1
ATOM 1398 N N . HIS A 1 176 ? 28.856 -0.840 -19.596 1.00 89.69 176 HIS A N 1
ATOM 1399 C CA . HIS A 1 176 ? 29.364 0.497 -19.906 1.00 89.69 176 HIS A 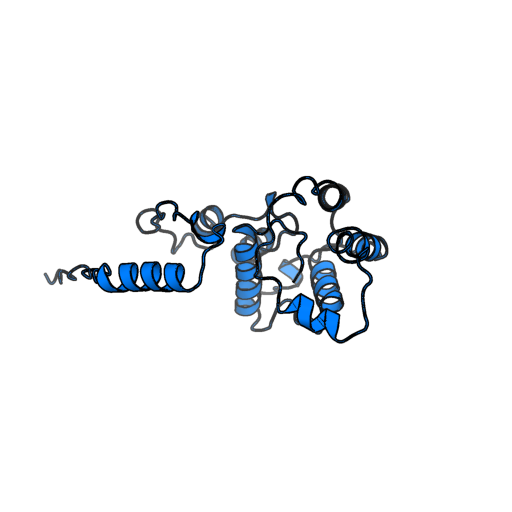CA 1
ATOM 1400 C C . HIS A 1 176 ? 28.264 1.407 -20.472 1.00 89.69 176 HIS A C 1
ATOM 1402 O O . HIS A 1 176 ? 27.332 0.952 -21.139 1.00 89.69 176 HIS A O 1
ATOM 1408 N N . VAL A 1 177 ? 28.413 2.716 -20.253 1.00 91.81 177 VAL A N 1
ATOM 1409 C CA . VAL A 1 177 ? 27.445 3.750 -20.657 1.00 91.81 177 VAL A CA 1
ATOM 1410 C C . VAL A 1 177 ? 27.145 3.707 -22.158 1.00 91.81 177 VAL A C 1
ATOM 1412 O O . VAL A 1 177 ? 26.004 3.912 -22.567 1.00 91.81 177 VAL A O 1
ATOM 1415 N N . GLU A 1 178 ? 28.143 3.421 -22.992 1.00 93.50 178 GLU A N 1
ATOM 1416 C CA . GLU A 1 178 ? 27.986 3.291 -24.443 1.00 93.50 178 GLU A CA 1
ATOM 1417 C C . GLU A 1 178 ? 26.972 2.205 -24.798 1.00 93.50 178 GLU A C 1
ATOM 1419 O O . GLU A 1 178 ? 26.134 2.407 -25.676 1.00 93.50 178 GLU A O 1
ATOM 1424 N N . LYS A 1 179 ? 26.988 1.084 -24.070 1.00 89.06 179 LYS A N 1
ATOM 1425 C CA . LYS A 1 179 ? 26.080 -0.023 -24.340 1.00 89.06 179 LYS A CA 1
ATOM 1426 C C . LYS A 1 179 ? 24.651 0.285 -23.904 1.00 89.06 179 LYS A C 1
ATOM 1428 O O . LYS A 1 179 ? 23.719 -0.029 -24.638 1.00 89.06 179 LYS A O 1
ATOM 1433 N N . TRP A 1 180 ? 24.480 0.984 -22.781 1.00 91.69 180 TRP A N 1
ATOM 1434 C CA . TRP A 1 180 ? 23.176 1.510 -22.369 1.00 91.69 180 TRP A CA 1
ATOM 1435 C C . TRP A 1 180 ? 22.589 2.475 -23.403 1.00 91.69 180 TRP A C 1
ATOM 1437 O O . TRP A 1 180 ? 21.408 2.381 -23.730 1.00 91.69 180 TRP A O 1
ATOM 1447 N N . LYS A 1 181 ? 23.414 3.358 -23.985 1.00 92.88 181 LYS A N 1
ATOM 1448 C CA . LYS A 1 181 ? 22.977 4.260 -25.065 1.00 92.88 181 LYS A CA 1
A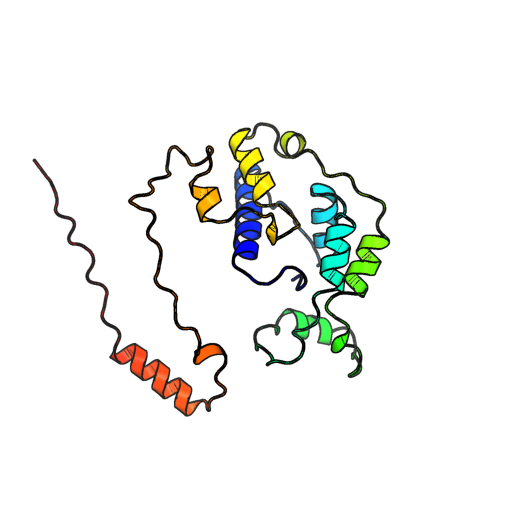TOM 1449 C C . LYS A 1 181 ? 22.490 3.498 -26.297 1.00 92.88 181 LYS A C 1
ATOM 1451 O O . LYS A 1 181 ? 21.474 3.882 -26.868 1.00 92.88 181 LYS A O 1
ATOM 1456 N N . GLU A 1 182 ? 23.190 2.438 -26.701 1.00 92.75 182 GLU A N 1
ATOM 1457 C CA . GLU A 1 182 ? 22.764 1.587 -27.822 1.00 92.75 182 GLU A CA 1
ATOM 1458 C C . GLU A 1 182 ? 21.415 0.909 -27.556 1.00 92.75 182 GLU A C 1
ATOM 1460 O O . GLU A 1 182 ? 20.558 0.903 -28.439 1.00 92.75 182 GLU A O 1
ATOM 1465 N N . LEU A 1 183 ? 21.215 0.357 -26.354 1.00 90.69 183 LEU A N 1
ATOM 1466 C CA . LEU A 1 183 ? 19.964 -0.306 -25.970 1.00 90.69 183 LEU A CA 1
ATOM 1467 C C . LEU A 1 183 ? 18.790 0.678 -25.982 1.00 90.69 183 LEU A C 1
ATOM 1469 O O . LEU A 1 183 ? 17.783 0.421 -26.635 1.00 90.69 183 LEU A O 1
ATOM 1473 N N . VAL A 1 184 ? 18.959 1.851 -25.365 1.00 92.88 184 VAL A N 1
ATOM 1474 C CA . VAL A 1 184 ? 17.935 2.908 -25.374 1.00 92.88 184 VAL A CA 1
ATOM 1475 C C . VAL A 1 184 ? 17.630 3.369 -26.800 1.00 92.88 184 VAL A C 1
ATOM 1477 O O . VAL A 1 184 ? 16.468 3.517 -27.166 1.00 92.88 184 VAL A O 1
ATOM 1480 N N . TYR A 1 185 ? 18.654 3.578 -27.632 1.00 94.00 185 TYR A N 1
ATOM 1481 C CA . TYR A 1 185 ? 18.447 3.961 -29.029 1.00 94.00 185 TYR A CA 1
ATOM 1482 C C . TYR A 1 185 ? 17.677 2.886 -29.809 1.00 94.00 185 TYR A C 1
ATOM 1484 O O . TYR A 1 185 ? 16.796 3.213 -30.601 1.00 94.00 185 TYR A O 1
ATOM 1492 N N . THR A 1 186 ? 17.977 1.612 -29.553 1.00 92.69 186 THR A N 1
ATOM 1493 C CA . THR A 1 186 ? 17.289 0.471 -30.168 1.00 92.69 186 THR A CA 1
ATOM 1494 C C . THR A 1 186 ? 15.807 0.452 -29.793 1.00 92.69 186 THR A C 1
ATOM 1496 O O . THR A 1 186 ? 14.970 0.328 -30.683 1.00 92.69 186 THR A O 1
ATOM 1499 N N . GLU A 1 187 ? 15.470 0.665 -28.518 1.00 93.06 187 GLU A N 1
ATOM 1500 C CA . GLU A 1 187 ? 14.076 0.781 -28.062 1.00 93.06 187 GLU A CA 1
ATOM 1501 C C . GLU A 1 187 ? 13.339 1.948 -28.733 1.00 93.06 187 GLU A C 1
ATOM 1503 O O . GLU A 1 187 ? 12.220 1.787 -29.214 1.00 93.06 187 GLU A O 1
ATOM 1508 N N . VAL A 1 188 ? 13.983 3.114 -28.855 1.00 93.44 188 VAL A N 1
ATOM 1509 C CA . VAL A 1 188 ? 13.384 4.285 -29.520 1.00 93.44 188 VAL A CA 1
ATOM 1510 C C . VAL A 1 188 ? 13.087 4.012 -30.997 1.00 93.44 188 VAL A C 1
ATOM 1512 O O . VAL A 1 188 ? 12.034 4.408 -31.491 1.00 93.44 188 VAL A O 1
ATOM 1515 N N . VAL A 1 189 ? 14.000 3.347 -31.713 1.00 94.19 189 VAL A N 1
ATOM 1516 C CA . VAL A 1 189 ? 13.818 3.022 -33.140 1.00 94.19 189 VAL A CA 1
ATOM 1517 C C . VAL A 1 189 ? 12.760 1.936 -33.342 1.00 94.19 189 VAL A C 1
ATOM 1519 O O . VAL A 1 189 ? 12.020 1.984 -34.323 1.00 94.19 189 VAL A O 1
ATOM 1522 N N . ASN A 1 190 ? 12.678 0.975 -32.422 1.00 92.38 190 ASN A N 1
ATOM 1523 C CA . ASN A 1 190 ? 11.737 -0.141 -32.499 1.00 92.38 190 ASN A CA 1
ATOM 1524 C C . ASN A 1 190 ? 10.355 0.179 -31.915 1.00 92.38 190 ASN A C 1
ATOM 1526 O O . ASN A 1 190 ? 9.444 -0.640 -32.045 1.00 92.38 190 ASN A O 1
ATOM 1530 N N . PHE A 1 191 ? 10.175 1.348 -31.293 1.00 91.88 191 PHE A N 1
ATOM 1531 C CA . PHE A 1 191 ? 8.891 1.760 -30.743 1.00 91.88 191 PHE A CA 1
ATOM 1532 C C . PHE A 1 191 ? 7.817 1.810 -31.838 1.00 91.88 191 PHE A C 1
ATOM 1534 O O . PHE A 1 191 ? 7.830 2.661 -32.731 1.00 91.88 191 PHE A O 1
ATOM 1541 N N . ALA A 1 192 ? 6.843 0.910 -31.734 1.00 89.00 192 ALA A N 1
ATOM 1542 C CA . ALA A 1 192 ? 5.631 0.942 -32.532 1.00 89.00 192 ALA A CA 1
ATOM 1543 C C . ALA A 1 192 ? 4.514 1.608 -31.711 1.00 89.00 192 ALA A C 1
ATOM 1545 O O . ALA A 1 192 ? 4.163 1.093 -30.646 1.00 89.00 192 ALA A O 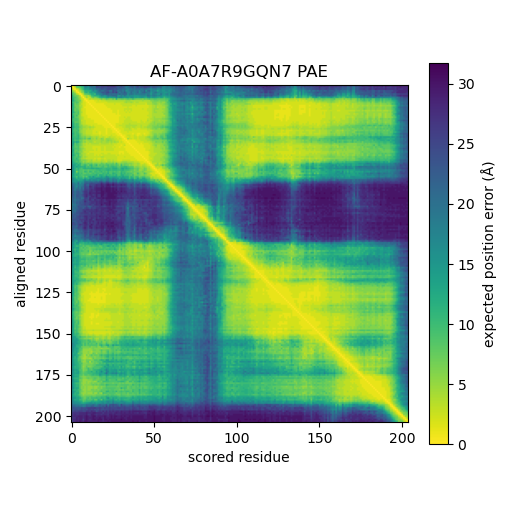1
ATOM 1546 N N . PRO A 1 193 ? 3.928 2.730 -32.172 1.00 85.75 193 PRO A N 1
ATOM 1547 C CA . PRO A 1 193 ? 2.817 3.350 -31.465 1.00 85.75 193 PRO A CA 1
ATOM 1548 C C . PRO A 1 193 ? 1.642 2.371 -31.388 1.00 85.75 193 PRO A C 1
ATOM 1550 O O . PRO A 1 193 ? 1.258 1.769 -32.394 1.00 85.75 193 PRO A O 1
ATOM 1553 N N . GLN A 1 194 ? 1.059 2.228 -30.196 1.00 77.31 194 GLN A N 1
ATOM 1554 C CA . GLN A 1 194 ? -0.158 1.442 -30.023 1.00 77.31 194 GLN A CA 1
ATOM 1555 C C . GLN A 1 194 ? -1.259 2.016 -30.920 1.00 77.31 194 GLN A C 1
ATOM 1557 O O . GLN A 1 194 ? -1.609 3.195 -30.829 1.00 77.31 194 GLN A O 1
ATOM 1562 N N . GLN A 1 195 ? -1.807 1.179 -31.801 1.00 65.75 195 GLN A N 1
ATOM 1563 C CA . GLN A 1 195 ? -3.021 1.524 -32.525 1.00 65.75 195 GLN A CA 1
ATOM 1564 C C . GLN A 1 195 ? -4.168 1.507 -31.515 1.00 65.75 195 GLN A C 1
ATOM 1566 O O . GLN A 1 195 ? -4.556 0.445 -31.034 1.00 65.75 195 GLN A O 1
ATOM 1571 N N . LEU A 1 196 ? -4.671 2.691 -31.159 1.00 55.50 196 LEU A N 1
ATOM 1572 C CA . LEU A 1 196 ? -5.864 2.814 -30.325 1.00 55.50 196 LEU A CA 1
ATOM 1573 C C . LEU A 1 196 ? -7.009 2.017 -30.974 1.00 55.50 196 LEU A C 1
ATOM 1575 O O . LEU A 1 196 ? -7.184 2.118 -32.195 1.00 55.50 196 LEU A O 1
ATOM 1579 N N . PRO A 1 197 ? -7.797 1.251 -30.199 1.00 55.16 197 PRO A N 1
ATOM 1580 C CA . PRO A 1 197 ? -8.994 0.612 -30.723 1.00 55.16 197 PRO A CA 1
ATOM 1581 C C . PRO A 1 197 ? -9.872 1.678 -31.383 1.00 55.16 197 PRO A C 1
ATOM 1583 O O . PRO A 1 197 ? -10.179 2.702 -30.768 1.00 55.16 197 PRO A O 1
ATOM 1586 N N . GLN A 1 198 ? -10.259 1.469 -32.645 1.00 50.66 198 GLN A N 1
ATOM 1587 C CA . GLN A 1 198 ? -11.273 2.314 -33.265 1.00 50.66 198 GLN A CA 1
ATOM 1588 C C . GLN A 1 198 ? -12.552 2.147 -32.450 1.00 50.66 198 GLN A C 1
ATOM 1590 O O . GLN A 1 198 ? -13.117 1.056 -32.409 1.00 50.66 198 GLN A O 1
ATOM 1595 N N . VAL A 1 199 ? -12.990 3.215 -31.783 1.00 50.88 199 VAL A N 1
ATOM 1596 C CA . VAL A 1 199 ? -14.314 3.275 -31.167 1.00 50.88 199 VAL A CA 1
ATOM 1597 C C . VAL A 1 199 ? -15.314 3.128 -32.308 1.00 50.88 199 VAL A C 1
ATOM 1599 O O . VAL A 1 199 ? -15.599 4.085 -33.024 1.00 50.88 199 VAL A O 1
ATOM 1602 N N . THR A 1 200 ? -15.802 1.912 -32.546 1.00 47.81 200 THR A N 1
ATOM 1603 C CA . THR A 1 200 ? -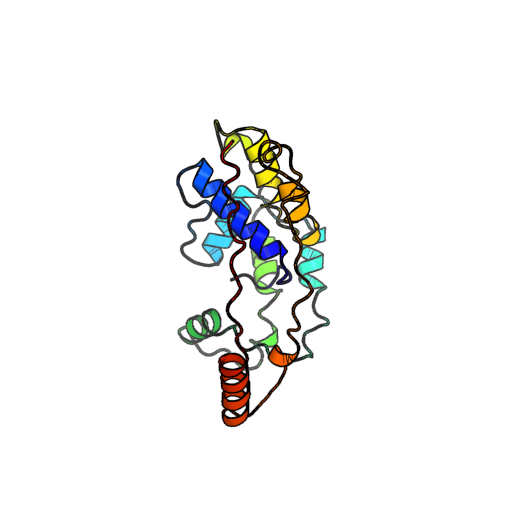16.978 1.710 -33.383 1.00 47.81 200 THR A CA 1
ATOM 1604 C C . THR A 1 200 ? -18.137 2.346 -32.637 1.00 47.81 200 THR A C 1
ATOM 1606 O O . THR A 1 200 ? -18.650 1.770 -31.679 1.00 47.81 200 THR A O 1
ATOM 1609 N N . GLU A 1 201 ? -18.506 3.560 -33.043 1.00 46.72 201 GLU A N 1
ATOM 1610 C CA . GLU A 1 201 ? -19.777 4.183 -32.697 1.00 46.72 201 GLU A CA 1
ATOM 1611 C C . GLU A 1 201 ? -20.900 3.222 -33.104 1.00 46.72 201 GLU A C 1
ATOM 1613 O O . GLU A 1 201 ? -21.343 3.194 -34.251 1.00 46.72 201 GLU A O 1
ATOM 1618 N N . ALA A 1 202 ? -21.362 2.400 -32.163 1.00 45.72 202 ALA A N 1
ATOM 1619 C CA . ALA A 1 202 ? -22.640 1.720 -32.274 1.00 45.72 202 ALA A CA 1
ATOM 1620 C C . ALA A 1 202 ? -23.742 2.760 -32.021 1.00 45.72 202 ALA A C 1
ATOM 1622 O O . ALA A 1 202 ? -24.344 2.818 -30.951 1.00 45.72 202 ALA A O 1
ATOM 1623 N N . LEU A 1 203 ? -23.957 3.633 -33.006 1.00 47.53 203 LEU A N 1
ATOM 1624 C CA . LEU A 1 203 ? -25.179 4.413 -33.143 1.00 47.53 203 LEU A CA 1
ATOM 1625 C C . LEU A 1 203 ? -26.145 3.633 -34.035 1.00 47.53 203 LEU A C 1
ATOM 1627 O O . LEU A 1 203 ? -26.079 3.757 -35.257 1.00 47.53 203 LEU A O 1
ATOM 1631 N N . SER A 1 204 ? -27.036 2.861 -33.409 1.00 42.38 204 SER A N 1
ATOM 1632 C CA . SER A 1 204 ? -28.423 2.622 -33.854 1.00 42.38 204 SER A CA 1
ATOM 1633 C C . SER A 1 204 ? -29.144 1.685 -32.898 1.00 42.38 204 SER A C 1
ATOM 1635 O O . SER A 1 204 ? -28.657 0.540 -32.755 1.00 42.38 204 SER A O 1
#

Mean predicted aligned error: 12.99 Å

Secondary structure (DSSP, 8-state):
--TTS-SSTHHHHHHHHHHHHHHHHSS-S---SSHHHHHHHHHHHH-SPPHHHHHHHHH--S-TTS---S---SHHHHHGGG-PPPTTTTTTTTTHHHHHHHHHSPPPPPPPHHHHSTTS-HHHHHHHHHHS-SSGGGSPPHHHHHTSTTTTTT--TTS-PPPPPP--TTTT----HHHHHHHHHHHHHH-PPP----------

Nearest PDB structures (foldseek):
  2bak-assembly1_A  TM=9.661E-01  e=1.002E-16  Homo sapiens
  3hv3-assembly1_A  TM=9.482E-01  e=3.201E-16  Homo sapiens
  8efj-assembly1_A  TM=9.293E-01  e=3.392E-16  Mus musculus
  3lfe-assembly1_A  TM=9.393E-01  e=7.215E-16  Homo sapiens
  5nzz-assembly4_G  TM=9.147E-01  e=1.936E-15  Mus musculus

Solvent-accessible surface area (backbone atoms only — not comparable to full-atom values): 13114 Å² total; per-residue (Å²): 132,81,83,68,56,80,92,48,78,52,57,56,36,36,50,50,26,46,50,53,47,18,71,76,67,78,42,75,74,67,83,46,90,46,74,66,52,31,50,48,50,50,31,59,46,62,14,58,80,53,70,74,58,58,46,50,58,71,64,75,72,84,67,95,80,68,79,88,74,86,84,69,61,71,66,52,58,58,54,64,74,75,59,87,78,58,94,75,53,70,85,52,75,67,43,61,66,64,46,54,51,60,70,70,47,78,90,40,67,54,52,60,61,68,77,72,48,67,90,58,56,70,50,53,51,56,52,39,54,36,24,62,39,86,53,59,94,74,27,50,49,73,68,59,51,48,72,26,82,66,36,56,91,74,55,48,86,91,79,60,82,81,77,79,87,79,88,59,75,68,80,80,56,89,74,58,71,71,57,54,51,52,54,54,51,48,51,64,72,65,61,71,81,80,79,73,79,80,81,75,78,85,81,129

Radius of gyration: 22.22 Å; Cα contacts (8 Å, |Δi|>4): 120; chains: 1; bounding box: 61×30×60 Å

pLDDT: mean 73.02, std 20.02, range [33.5, 96.38]